Protein AF-A0A7X3WXU4-F1 (afdb_monomer)

Sequence (270 aa):
MRFPSPHLRIETLTRTDKWYLGGLDGVLWAPPFPRRLDRPGLWDPVHLLHQEIGPCFSVALLGDGGEEIRLSHCTSSRDLPSAHRNRPPTSRWRPGSLTTDWQTHGDHAATETKQVLPGGVLESSWKLPHAIASGHLVAFTAQPVGAVSDVRISDQGVQWLRTVTDRAGQELAVEMELYGSCGPAWRRALPSEGGAFPDWSLTPFAEGDAAGDFAVDETTNASPGDHIGWIWIAVALPVAPTDDKALALRLRLTPRLSPPSQPEAPPPPN

Mean predicted aligned error: 8.41 Å

Radius of gyration: 20.64 Å; Cα contacts (8 Å, |Δi|>4): 626; chains: 1; bounding box: 76×49×57 Å

Nearest PDB structures (foldseek):
  7snr-assembly2_B  TM=8.208E-01  e=6.231E+00  Oplophorus gracilirostris
  7oxw-assembly1_A  TM=4.467E-01  e=3.347E+00  Homo sapiens

Foldseek 3Di:
DDDDDPVVVQVVQKDLPDDWADAVQQKILDAPDDDDPQFAFSQAWITRNNFTDGRFKGKFFAALQRHTQDKGWPPALVQAAPVRSVPGQQQIDTHFWGKTWIATPVRFIKIWIWGQHPQQKTKIWIDGDLVRAWGKIKMKWWAWLLQWDDWFADQFAIWIWGWTADPVRDIWIKIKTKGKPDGFPAKDKDWDLDDTDSDPCRDPVVVDRPNDDRDPPRDDPPPNDDDGTIIMIMTIHIRHNDDSGIMMIMMGIGIDDDDPDDPDPPDDDD

Solvent-accessible surface area (backbone atoms only — not comparable to full-atom values): 15147 Å² total; per-residue (Å²): 135,82,78,76,53,72,65,59,56,54,59,72,60,52,35,73,90,54,78,58,28,43,24,88,71,51,33,33,40,55,48,93,72,76,84,43,85,75,37,55,50,57,36,58,38,29,30,53,71,88,36,74,46,62,54,46,29,18,49,45,42,25,38,68,73,44,50,75,52,53,68,43,63,24,82,40,27,83,54,38,30,85,95,45,39,92,41,77,44,44,50,39,19,34,81,64,33,38,32,36,39,28,24,35,85,84,60,41,57,31,38,41,39,37,33,30,40,67,78,37,25,42,37,35,32,33,44,74,41,77,88,59,43,50,26,30,46,28,37,36,33,44,40,52,36,84,35,49,44,76,69,41,81,54,82,55,22,41,34,29,37,34,58,41,66,40,98,88,67,54,74,44,44,27,42,35,36,40,32,53,74,53,74,43,74,39,61,51,73,47,80,42,73,68,76,85,65,88,43,62,85,71,38,83,70,60,80,48,74,58,72,56,89,79,71,75,78,89,73,72,82,70,68,89,64,95,59,76,36,26,37,34,38,38,35,25,32,65,40,66,72,80,64,101,67,58,52,34,37,35,40,34,49,44,77,55,76,74,77,78,78,74,77,78,75,76,76,81,85,131

Structure (mmCIF, N/CA/C/O backbone):
data_AF-A0A7X3WXU4-F1
#
_entry.id   AF-A0A7X3WXU4-F1
#
loop_
_atom_site.group_PDB
_atom_site.id
_atom_site.type_symbol
_atom_site.label_atom_id
_atom_site.label_alt_id
_atom_site.label_comp_id
_atom_site.label_asym_id
_atom_site.label_entity_id
_atom_site.label_seq_id
_atom_site.pdbx_PDB_ins_code
_atom_site.Cartn_x
_atom_site.Cartn_y
_atom_site.Cartn_z
_atom_site.occupancy
_atom_site.B_iso_or_equiv
_atom_site.auth_seq_id
_atom_site.auth_comp_id
_atom_site.auth_asym_id
_atom_site.auth_atom_id
_atom_site.pdbx_PDB_model_num
ATOM 1 N N . MET A 1 1 ? 25.654 31.436 17.783 1.00 58.81 1 MET A N 1
ATOM 2 C CA . MET A 1 1 ? 25.364 30.022 17.453 1.00 58.81 1 MET A CA 1
ATOM 3 C C . MET A 1 1 ? 24.378 29.999 16.294 1.00 58.81 1 MET A C 1
ATOM 5 O O . MET A 1 1 ? 23.292 30.537 16.453 1.00 58.81 1 MET A O 1
ATOM 9 N N . ARG A 1 2 ? 24.749 29.477 15.116 1.00 66.44 2 ARG A N 1
ATOM 10 C CA . ARG A 1 2 ? 23.787 29.268 14.019 1.00 66.44 2 ARG A CA 1
ATOM 11 C C . ARG A 1 2 ? 23.169 27.887 14.200 1.00 66.44 2 ARG A C 1
ATOM 13 O O . ARG A 1 2 ? 23.899 26.902 14.214 1.00 66.44 2 ARG A O 1
ATOM 20 N N . PHE A 1 3 ? 21.853 27.819 14.372 1.00 66.00 3 PHE A N 1
ATOM 21 C CA . PHE A 1 3 ? 21.157 26.537 14.382 1.00 66.00 3 PHE A CA 1
ATOM 22 C C . PHE A 1 3 ? 21.203 25.921 12.978 1.00 66.00 3 PHE A C 1
ATOM 24 O O . PHE A 1 3 ? 21.042 26.653 11.997 1.00 66.00 3 PHE A O 1
ATOM 31 N N . PRO A 1 4 ? 21.404 24.598 12.856 1.00 76.62 4 PRO A N 1
ATOM 32 C CA . PRO A 1 4 ? 21.291 23.924 11.572 1.00 76.62 4 PRO A CA 1
ATOM 33 C C . PRO A 1 4 ? 19.891 24.131 10.983 1.00 76.62 4 PRO A C 1
ATOM 35 O O . PRO A 1 4 ? 18.887 24.238 11.709 1.00 76.62 4 PRO A O 1
ATOM 38 N N . SER A 1 5 ? 19.823 24.188 9.651 1.00 84.44 5 SER A N 1
ATOM 39 C CA . SER A 1 5 ? 18.552 24.325 8.941 1.00 84.44 5 SER A CA 1
ATOM 40 C C . SER A 1 5 ? 17.595 23.185 9.332 1.00 84.44 5 SER A C 1
ATOM 42 O O . SER A 1 5 ? 18.048 22.096 9.705 1.00 84.44 5 SER A O 1
ATOM 44 N N . PRO A 1 6 ? 16.268 23.404 9.286 1.00 79.56 6 PRO A N 1
ATOM 45 C CA . PRO A 1 6 ? 15.287 22.353 9.565 1.00 79.56 6 PRO A CA 1
ATOM 46 C C . PRO A 1 6 ? 15.526 21.079 8.743 1.00 79.56 6 PRO A C 1
ATOM 48 O O . PRO A 1 6 ? 15.452 19.980 9.287 1.00 79.56 6 PRO A O 1
ATOM 51 N N . HIS A 1 7 ? 15.913 21.228 7.471 1.00 74.50 7 HIS A N 1
ATOM 52 C CA . HIS A 1 7 ? 16.278 20.108 6.604 1.00 74.50 7 HIS A CA 1
ATOM 53 C C . HIS A 1 7 ? 17.429 19.288 7.182 1.00 74.50 7 HIS A C 1
ATOM 55 O O . HIS A 1 7 ? 17.277 18.086 7.371 1.00 74.50 7 HIS A O 1
ATOM 61 N N . LEU A 1 8 ? 18.536 19.938 7.553 1.00 78.81 8 LEU A N 1
ATOM 62 C CA . LEU A 1 8 ? 19.710 19.248 8.085 1.00 78.81 8 LEU A CA 1
ATOM 63 C C . LEU A 1 8 ? 19.383 18.495 9.387 1.00 78.81 8 LEU A C 1
ATOM 65 O O . LEU A 1 8 ? 19.870 17.391 9.605 1.00 78.81 8 LEU A O 1
ATOM 69 N N . ARG A 1 9 ? 18.496 19.047 10.226 1.00 80.81 9 ARG A N 1
ATOM 70 C CA . ARG A 1 9 ? 18.014 18.368 11.441 1.00 80.81 9 ARG A CA 1
ATOM 71 C C . ARG A 1 9 ? 17.227 17.098 11.123 1.00 80.81 9 ARG A C 1
ATOM 73 O O . ARG A 1 9 ? 17.490 16.064 11.726 1.00 80.81 9 ARG A O 1
ATOM 80 N N . ILE A 1 10 ? 16.311 17.141 10.158 1.00 77.44 10 ILE A N 1
ATOM 81 C CA . ILE A 1 10 ? 15.555 15.952 9.734 1.00 77.44 10 ILE A CA 1
ATOM 82 C C . ILE A 1 10 ? 16.492 14.901 9.128 1.00 77.44 10 ILE A C 1
ATOM 84 O O . ILE A 1 10 ? 16.327 13.710 9.387 1.00 77.44 10 ILE A O 1
ATOM 88 N N . GLU A 1 11 ? 17.514 15.316 8.376 1.00 78.31 11 GLU A N 1
ATOM 89 C CA . GLU A 1 11 ? 18.480 14.377 7.803 1.00 78.31 11 GLU A CA 1
ATOM 90 C C . GLU A 1 11 ? 19.268 13.613 8.869 1.00 78.31 11 GLU A C 1
ATOM 92 O O . GLU A 1 11 ? 19.469 12.407 8.712 1.00 78.31 11 GLU A O 1
ATOM 97 N N . THR A 1 12 ? 19.635 14.265 9.977 1.00 83.25 12 THR A N 1
ATOM 98 C CA . THR A 1 12 ? 20.331 13.604 11.097 1.00 83.25 12 THR A CA 1
ATOM 99 C C . THR A 1 12 ? 19.491 12.548 11.821 1.00 83.25 12 THR A C 1
ATOM 101 O O . THR A 1 12 ? 20.053 11.715 12.524 1.00 83.25 12 THR A O 1
ATOM 104 N N . LEU A 1 13 ? 18.166 12.532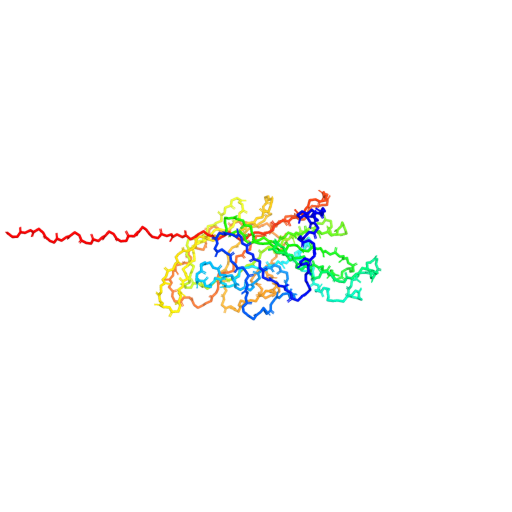 11.626 1.00 84.00 13 LEU A N 1
ATOM 105 C CA . LEU A 1 13 ? 17.264 11.524 12.199 1.00 84.00 13 LEU A CA 1
ATOM 106 C C . LEU A 1 13 ? 17.141 10.260 11.337 1.00 84.00 13 LEU A C 1
ATOM 108 O O . LEU A 1 13 ? 16.358 9.370 11.665 1.00 84.00 13 LEU A O 1
ATOM 112 N N . THR A 1 14 ? 17.879 10.184 10.230 1.00 84.25 14 THR A N 1
ATOM 113 C CA . THR A 1 14 ? 17.830 9.037 9.325 1.00 84.25 14 THR A CA 1
ATOM 114 C C . THR A 1 14 ? 18.274 7.754 10.034 1.00 84.25 14 THR A C 1
ATOM 116 O O . THR A 1 14 ? 19.321 7.737 10.681 1.00 84.25 14 THR A O 1
ATOM 119 N N . ARG A 1 15 ? 17.514 6.664 9.876 1.00 81.56 15 ARG A N 1
ATOM 120 C CA . ARG A 1 15 ? 17.813 5.358 10.487 1.00 81.56 15 ARG A CA 1
ATOM 121 C C . ARG A 1 15 ? 17.582 4.207 9.510 1.00 81.56 15 ARG A C 1
ATOM 123 O O . ARG A 1 15 ? 16.749 4.315 8.617 1.00 81.56 15 ARG A O 1
ATOM 130 N N . THR A 1 16 ? 18.318 3.113 9.686 1.00 80.50 16 THR A N 1
ATOM 131 C CA . THR A 1 16 ? 18.167 1.870 8.901 1.00 80.50 16 THR A CA 1
ATOM 132 C C . THR A 1 16 ? 17.355 0.804 9.636 1.00 80.50 16 THR A C 1
ATOM 134 O O . THR A 1 16 ? 16.947 -0.183 9.040 1.00 80.50 16 THR A O 1
ATOM 137 N N . ASP A 1 17 ? 17.107 1.005 10.930 1.00 79.94 17 ASP A N 1
ATOM 138 C CA . ASP A 1 17 ? 16.445 0.073 11.846 1.00 79.94 17 ASP A CA 1
ATOM 139 C C . ASP A 1 17 ? 15.060 0.571 12.299 1.00 79.94 17 ASP A C 1
ATOM 141 O O . ASP A 1 17 ? 14.531 0.125 13.315 1.00 79.94 17 ASP A O 1
ATOM 145 N N . LYS A 1 18 ? 14.486 1.546 11.586 1.00 85.12 18 LYS A N 1
ATOM 146 C CA . LYS A 1 18 ? 13.153 2.104 11.848 1.00 85.12 18 LYS A CA 1
ATOM 147 C C . LYS A 1 18 ? 12.255 1.936 10.634 1.00 85.12 18 LYS A C 1
ATOM 149 O O . LYS A 1 18 ? 12.730 1.888 9.507 1.00 85.12 18 LYS A O 1
ATOM 154 N N . TRP A 1 19 ? 10.952 1.873 10.887 1.00 86.12 19 TRP A N 1
ATOM 155 C CA . TRP A 1 19 ? 9.948 1.623 9.851 1.00 86.12 19 TRP A CA 1
ATOM 156 C C . TRP A 1 19 ? 8.589 2.269 10.132 1.00 86.12 19 TRP A C 1
ATOM 158 O O . TRP A 1 19 ? 7.695 2.140 9.311 1.00 86.12 19 TRP A O 1
ATOM 168 N N . TYR A 1 20 ? 8.395 2.960 11.258 1.00 90.00 20 TYR A N 1
ATOM 169 C CA . TYR A 1 20 ? 7.082 3.525 11.576 1.00 90.00 20 TYR A CA 1
ATOM 170 C C . TYR A 1 20 ? 6.819 4.828 10.813 1.00 90.00 20 TYR A C 1
ATOM 172 O O . TYR A 1 20 ? 7.706 5.667 10.699 1.00 90.00 20 TYR A O 1
ATOM 180 N N . LEU A 1 21 ? 5.603 5.043 10.328 1.00 93.31 21 LEU A N 1
ATOM 181 C CA . LEU A 1 21 ? 5.226 6.224 9.546 1.00 93.31 21 LEU A CA 1
ATOM 182 C C . LEU A 1 21 ? 3.901 6.785 10.069 1.00 93.31 21 LEU A C 1
ATOM 184 O O . LEU A 1 21 ? 2.990 6.012 10.347 1.00 93.31 21 LEU A O 1
ATOM 188 N N . GLY A 1 22 ? 3.777 8.107 10.213 1.00 91.25 22 GLY A N 1
ATOM 189 C CA . GLY A 1 22 ? 2.570 8.740 10.761 1.00 91.25 22 GLY A CA 1
ATOM 190 C C . GLY A 1 22 ? 2.111 9.959 9.963 1.00 91.25 22 GLY A C 1
ATOM 191 O O . GLY A 1 22 ? 2.945 10.751 9.527 1.00 91.25 22 GLY A O 1
ATOM 192 N N . GLY A 1 23 ? 0.790 10.103 9.808 1.00 84.25 23 GLY A N 1
ATOM 193 C CA . GLY A 1 23 ? 0.130 11.154 9.011 1.00 84.25 23 GLY A CA 1
ATOM 194 C C . GLY A 1 23 ? -0.263 12.417 9.783 1.00 84.25 23 GLY A C 1
ATOM 195 O O . GLY A 1 23 ? -0.820 13.341 9.199 1.00 84.25 23 GLY A O 1
ATOM 196 N N . LEU A 1 24 ? 0.045 12.475 11.089 1.00 82.31 24 LEU A N 1
ATOM 197 C CA . LEU A 1 24 ? -0.341 13.535 12.045 1.00 82.31 24 LEU A CA 1
ATOM 198 C C . LEU A 1 24 ? -1.849 13.649 12.347 1.00 82.31 24 LEU A C 1
ATOM 200 O O . LEU A 1 24 ? -2.249 14.495 13.140 1.00 82.31 24 LEU A O 1
ATOM 204 N N . ASP A 1 25 ? -2.673 12.775 11.783 1.00 85.69 25 ASP A N 1
ATOM 205 C CA . ASP A 1 25 ? -4.140 12.760 11.855 1.00 85.69 25 ASP A CA 1
ATOM 206 C C . ASP A 1 25 ? -4.693 11.511 12.563 1.00 85.69 25 ASP A C 1
ATOM 208 O O . ASP A 1 25 ? -5.844 11.120 12.384 1.00 85.69 25 ASP A O 1
ATOM 212 N N . GLY A 1 26 ? -3.861 10.873 13.387 1.00 87.69 26 GLY A N 1
ATOM 213 C CA . GLY A 1 26 ? -4.219 9.653 14.109 1.00 87.69 26 GLY A CA 1
ATOM 214 C C . GLY A 1 26 ? -3.990 8.364 13.320 1.00 87.69 26 GLY A C 1
ATOM 215 O O . GLY A 1 26 ? -4.229 7.296 13.881 1.00 87.69 26 GLY A O 1
ATOM 216 N N . VAL A 1 27 ? -3.489 8.440 12.078 1.00 93.62 27 VAL A N 1
ATOM 217 C CA . VAL A 1 27 ? -3.010 7.270 11.329 1.00 93.62 27 VAL A CA 1
ATOM 218 C C . VAL A 1 27 ? -1.521 7.045 11.568 1.00 93.62 27 VAL A C 1
ATOM 220 O O . VAL A 1 27 ? -0.684 7.927 11.345 1.00 93.62 27 VAL A O 1
ATOM 223 N N . LEU A 1 28 ? -1.193 5.834 12.012 1.00 93.75 28 LEU A N 1
ATOM 224 C CA . LEU A 1 28 ? 0.161 5.388 12.304 1.00 93.75 28 LEU A CA 1
ATOM 225 C C . LEU A 1 28 ? 0.391 3.988 11.731 1.00 93.75 28 LEU A C 1
ATOM 227 O O . LEU A 1 28 ? -0.120 2.990 12.239 1.00 93.75 28 LEU A O 1
ATOM 231 N N . TRP A 1 29 ? 1.228 3.892 10.703 1.00 94.31 29 TRP A N 1
ATOM 232 C CA . TRP A 1 29 ? 1.749 2.616 10.233 1.00 94.31 29 TRP A CA 1
ATOM 233 C C . TRP A 1 29 ? 2.975 2.247 11.066 1.00 94.31 29 TRP A C 1
ATOM 235 O O . TRP A 1 29 ? 4.089 2.681 10.788 1.00 94.31 29 TRP A O 1
ATOM 245 N N . ALA A 1 30 ? 2.753 1.510 12.151 1.00 89.31 30 ALA A N 1
ATOM 246 C CA . ALA A 1 30 ? 3.791 1.083 13.085 1.00 89.31 30 ALA A CA 1
ATOM 247 C C . ALA A 1 30 ? 3.466 -0.314 13.633 1.00 89.31 30 ALA A C 1
ATOM 249 O O . ALA A 1 30 ? 3.115 -0.443 14.808 1.00 89.31 30 ALA A O 1
ATOM 250 N N . PRO A 1 31 ? 3.538 -1.367 12.800 1.00 79.50 31 PRO A N 1
ATOM 251 C CA . PRO A 1 31 ? 3.253 -2.715 13.269 1.00 79.50 31 PRO A CA 1
ATOM 252 C C . PRO A 1 31 ? 4.210 -3.086 14.418 1.00 79.50 31 PRO A C 1
ATOM 254 O O . PRO A 1 31 ? 5.419 -2.844 14.305 1.00 79.50 31 PRO A O 1
ATOM 257 N N . PRO A 1 32 ? 3.703 -3.676 15.519 1.00 75.19 32 PRO A N 1
ATOM 258 C CA . PRO A 1 32 ? 4.522 -4.014 16.687 1.00 75.19 32 PRO A CA 1
ATOM 259 C C . PRO A 1 32 ? 5.588 -5.066 16.355 1.00 75.19 32 PRO A C 1
ATOM 261 O O . PRO A 1 32 ? 6.695 -5.024 16.888 1.00 75.19 32 PRO A O 1
ATOM 264 N N . PHE A 1 33 ? 5.265 -5.969 15.427 1.00 82.06 33 PHE A N 1
ATOM 265 C CA . PHE A 1 33 ? 6.176 -6.952 14.854 1.00 82.06 33 PHE A CA 1
ATOM 266 C C . PHE A 1 33 ? 6.095 -6.827 13.329 1.00 82.06 33 PHE A C 1
ATOM 268 O O . PHE A 1 33 ? 5.211 -7.440 12.732 1.00 82.06 33 PHE A O 1
ATOM 275 N N . PRO A 1 34 ? 6.938 -6.000 12.688 1.00 79.81 34 PRO A N 1
ATOM 276 C CA . PRO A 1 34 ? 6.910 -5.851 11.237 1.00 79.81 34 PRO A CA 1
ATOM 277 C C . PRO A 1 34 ? 7.281 -7.182 10.578 1.00 79.81 34 PRO A C 1
ATOM 279 O O . PRO A 1 34 ? 8.377 -7.703 10.789 1.00 79.81 34 PRO A O 1
ATOM 282 N N . ARG A 1 35 ? 6.370 -7.761 9.797 1.00 83.62 35 ARG A N 1
ATOM 283 C CA . ARG A 1 35 ? 6.599 -9.076 9.178 1.00 83.62 35 ARG A CA 1
ATOM 284 C C . ARG A 1 35 ? 6.910 -8.975 7.698 1.00 83.62 35 ARG A C 1
ATOM 286 O O . ARG A 1 35 ? 7.394 -9.959 7.148 1.00 83.62 35 ARG A O 1
ATOM 293 N N . ARG A 1 36 ? 6.578 -7.845 7.064 1.00 86.88 36 ARG A N 1
ATOM 294 C CA . ARG A 1 36 ? 6.519 -7.713 5.603 1.00 86.88 36 ARG A CA 1
ATOM 295 C C . ARG A 1 36 ? 7.246 -6.472 5.079 1.00 86.88 36 ARG A C 1
ATOM 297 O O . ARG A 1 36 ? 6.882 -5.950 4.032 1.00 86.88 36 ARG A O 1
ATOM 304 N N . LEU A 1 37 ? 8.273 -5.988 5.785 1.00 83.94 37 LEU A N 1
ATOM 305 C CA . LEU A 1 37 ? 9.103 -4.861 5.310 1.00 83.94 37 LEU A CA 1
ATOM 306 C C . LEU A 1 37 ? 9.907 -5.199 4.052 1.00 83.94 37 LEU A C 1
ATOM 308 O O . LEU A 1 37 ? 10.305 -4.298 3.319 1.00 83.94 37 LEU A O 1
ATOM 312 N N . ASP A 1 38 ? 10.140 -6.488 3.828 1.00 87.12 38 ASP A N 1
ATOM 313 C CA . ASP A 1 38 ? 10.776 -7.075 2.653 1.00 87.12 38 ASP A CA 1
ATOM 314 C C . ASP A 1 38 ? 9.799 -7.270 1.484 1.00 87.12 38 ASP A C 1
ATOM 316 O O . ASP A 1 38 ? 10.180 -7.811 0.447 1.00 87.12 38 ASP A O 1
ATOM 320 N N . ARG A 1 39 ? 8.541 -6.826 1.627 1.00 92.88 39 ARG A N 1
ATOM 321 C CA . ARG A 1 39 ? 7.530 -6.856 0.568 1.00 92.88 39 ARG A CA 1
ATOM 322 C C . ARG A 1 39 ? 7.161 -5.438 0.101 1.00 92.88 39 ARG A C 1
ATOM 324 O O . ARG A 1 39 ? 7.078 -4.514 0.918 1.00 92.88 39 ARG A O 1
ATOM 331 N N . PRO A 1 40 ? 6.930 -5.242 -1.208 1.00 96.06 40 PRO A N 1
ATOM 332 C CA . PRO A 1 40 ? 6.423 -3.982 -1.742 1.00 96.06 40 PRO A CA 1
ATOM 333 C C . PRO A 1 40 ? 5.078 -3.572 -1.119 1.00 96.06 40 PRO A C 1
ATOM 335 O O . PRO A 1 40 ? 4.242 -4.420 -0.797 1.00 96.06 40 PRO A O 1
ATOM 338 N N . GLY A 1 41 ? 4.837 -2.266 -0.987 1.00 96.56 41 GLY A N 1
ATOM 339 C CA . GLY A 1 41 ? 3.626 -1.711 -0.374 1.00 96.56 41 GLY A CA 1
ATOM 340 C C . GLY A 1 41 ? 3.626 -1.703 1.160 1.00 96.56 41 GLY A C 1
ATOM 341 O O . GLY A 1 41 ? 4.636 -1.955 1.816 1.00 96.56 41 GLY A O 1
ATOM 342 N N . LEU A 1 42 ? 2.490 -1.362 1.756 1.00 96.50 42 LEU A N 1
ATOM 343 C CA . LEU A 1 42 ? 2.310 -1.272 3.204 1.00 96.50 42 LEU A CA 1
ATOM 344 C C . LEU A 1 42 ? 1.371 -2.392 3.650 1.00 96.50 42 LEU A C 1
ATOM 346 O O . LEU A 1 42 ? 0.227 -2.121 3.974 1.00 96.50 42 LEU A O 1
ATOM 350 N N . TRP A 1 43 ? 1.794 -3.659 3.594 1.00 96.38 43 TRP A N 1
ATOM 351 C CA . TRP A 1 43 ? 0.875 -4.780 3.864 1.00 96.38 43 TRP A CA 1
ATOM 352 C C . TRP A 1 43 ? 0.519 -4.920 5.345 1.00 96.38 43 TRP A C 1
ATOM 354 O O . TRP A 1 43 ? -0.625 -5.232 5.685 1.00 96.38 43 TRP A O 1
ATOM 364 N N . ASP A 1 44 ? 1.511 -4.709 6.216 1.00 95.00 44 ASP A N 1
ATOM 365 C CA . ASP A 1 44 ? 1.345 -4.828 7.662 1.00 95.00 44 ASP A CA 1
ATOM 366 C C . ASP A 1 44 ? 0.248 -3.870 8.178 1.00 95.00 44 ASP A C 1
ATOM 368 O O . ASP A 1 44 ? 0.049 -2.802 7.586 1.00 95.00 44 ASP A O 1
ATOM 372 N N . PRO A 1 45 ? -0.456 -4.219 9.273 1.00 94.31 45 PRO A N 1
ATOM 373 C CA . PRO A 1 45 ? -1.545 -3.402 9.791 1.00 94.31 45 PRO A CA 1
ATOM 374 C C . PRO A 1 45 ? -1.131 -1.973 10.162 1.00 94.31 45 PRO A C 1
ATOM 376 O O . PRO A 1 45 ? -0.010 -1.704 10.604 1.00 94.31 45 PRO A O 1
ATOM 379 N N . VAL A 1 46 ? -2.087 -1.060 10.027 1.00 94.25 46 VAL A N 1
ATOM 380 C CA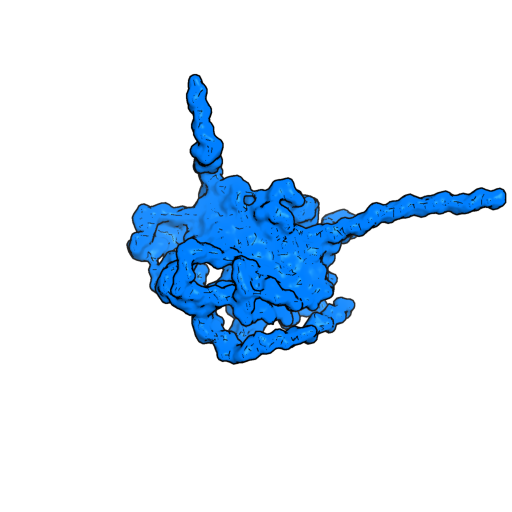 . VAL A 1 46 ? -1.997 0.341 10.441 1.00 94.25 46 VAL A CA 1
ATOM 381 C C . VAL A 1 46 ? -2.879 0.569 11.663 1.00 94.25 46 VAL A C 1
ATOM 383 O O . VAL A 1 46 ? -3.890 -0.103 11.836 1.00 94.25 46 VAL A O 1
ATOM 386 N N . HIS A 1 47 ? -2.520 1.530 12.504 1.00 93.56 47 HIS A N 1
ATOM 387 C CA . HIS A 1 47 ? -3.378 1.997 13.583 1.00 93.56 47 HIS A CA 1
ATOM 388 C C . HIS A 1 47 ? -4.099 3.268 13.142 1.00 93.56 47 HIS A C 1
ATOM 390 O O . HIS A 1 47 ? -3.449 4.242 12.759 1.00 93.56 47 HIS A O 1
ATOM 396 N N . LEU A 1 48 ? -5.427 3.259 13.211 1.00 92.44 48 LEU A N 1
ATOM 397 C CA . LEU A 1 48 ? -6.274 4.443 13.121 1.00 92.44 48 LEU A CA 1
ATOM 398 C C . LEU A 1 48 ? -6.848 4.689 14.516 1.00 92.44 48 LEU A C 1
ATOM 400 O O . LEU A 1 48 ? -7.679 3.921 15.000 1.00 92.44 48 LEU A O 1
ATOM 404 N N . LEU A 1 49 ? -6.380 5.741 15.188 1.00 87.31 49 LEU A N 1
ATOM 405 C CA . LEU A 1 49 ? -6.631 5.958 16.617 1.00 87.31 49 LEU A CA 1
ATOM 406 C C . LEU A 1 49 ? -6.119 4.766 17.455 1.00 87.31 49 LEU A C 1
ATOM 408 O O . LEU A 1 49 ? -4.912 4.565 17.561 1.00 87.31 49 LEU A O 1
ATOM 412 N N . HIS A 1 50 ? -7.018 3.985 18.057 1.00 86.88 50 HIS A N 1
ATOM 413 C CA . HIS A 1 50 ? -6.709 2.778 18.836 1.00 86.88 50 HIS A CA 1
ATOM 414 C C . HIS A 1 50 ? -7.036 1.478 18.081 1.00 86.88 50 HIS A C 1
ATOM 416 O O . HIS A 1 50 ? -6.806 0.393 18.612 1.00 86.88 50 HIS A O 1
ATOM 422 N N . GLN A 1 51 ? -7.577 1.586 16.865 1.00 90.88 51 GLN A N 1
ATOM 423 C CA . GLN A 1 51 ? -8.054 0.463 16.065 1.00 90.88 51 GLN A CA 1
ATOM 424 C C . GLN A 1 51 ? -6.959 -0.007 15.109 1.00 90.88 51 GLN A C 1
ATOM 426 O O . GLN A 1 51 ? -6.395 0.796 14.364 1.00 90.88 51 GLN A O 1
ATOM 431 N N . GLU A 1 52 ? -6.671 -1.307 15.112 1.00 92.81 52 GLU A N 1
ATOM 432 C CA . GLU A 1 52 ? -5.768 -1.925 14.141 1.00 92.81 52 GLU A CA 1
ATOM 433 C C . GLU A 1 52 ? -6.553 -2.300 12.874 1.00 92.81 52 GLU A C 1
ATOM 435 O O . GLU A 1 52 ? -7.553 -3.014 12.926 1.00 92.81 52 GLU A O 1
ATOM 440 N N . ILE A 1 53 ? -6.093 -1.821 11.721 1.00 93.69 53 ILE A N 1
ATOM 441 C CA . ILE A 1 53 ? -6.706 -2.058 10.415 1.00 93.69 53 ILE A CA 1
ATOM 442 C C . ILE A 1 53 ? -5.681 -2.776 9.538 1.00 93.69 53 ILE A C 1
ATOM 444 O O . ILE A 1 53 ? -4.607 -2.252 9.245 1.00 93.69 53 ILE A O 1
ATOM 448 N N . GLY A 1 54 ? -5.993 -3.997 9.106 1.00 92.06 54 GLY A N 1
ATOM 449 C CA . GLY A 1 54 ? -5.071 -4.787 8.290 1.00 92.06 54 GLY A CA 1
ATOM 450 C C . GLY A 1 54 ? -5.700 -6.015 7.615 1.00 92.06 54 GLY A C 1
ATOM 451 O O . GLY A 1 54 ? -6.772 -6.447 8.030 1.00 92.06 54 GLY A O 1
ATOM 452 N N . PRO A 1 55 ? -5.076 -6.580 6.574 1.00 94.62 55 PRO A N 1
ATOM 453 C CA . PRO A 1 55 ? -3.905 -6.026 5.906 1.00 94.62 55 PRO A CA 1
ATOM 454 C C . PRO A 1 55 ? -4.258 -4.730 5.162 1.00 94.62 55 PRO A C 1
ATOM 456 O O . PRO A 1 55 ? -5.427 -4.464 4.869 1.00 94.62 55 PRO A O 1
ATOM 459 N N . CYS A 1 56 ? -3.246 -3.896 4.930 1.00 96.88 56 CYS A N 1
ATOM 460 C CA . CYS A 1 56 ? -3.396 -2.636 4.209 1.00 96.88 56 CYS A CA 1
ATOM 461 C C . CYS A 1 56 ? -3.283 -2.888 2.700 1.00 96.88 56 CYS A C 1
ATOM 463 O O . CYS A 1 56 ? -4.293 -3.245 2.109 1.00 96.88 56 CYS A O 1
ATOM 465 N N . PHE A 1 57 ? -2.118 -2.783 2.057 1.00 98.38 57 PHE A N 1
ATOM 466 C CA . PHE A 1 57 ? -1.972 -3.217 0.654 1.00 98.38 57 PHE A CA 1
ATOM 467 C C . PHE A 1 57 ? -0.531 -3.591 0.304 1.00 98.38 57 PHE A C 1
ATOM 469 O O . PHE A 1 57 ? 0.410 -3.131 0.943 1.00 98.38 57 PHE A O 1
ATOM 476 N N . SER A 1 58 ? -0.348 -4.413 -0.725 1.00 98.25 58 SER A N 1
ATOM 477 C CA . SER A 1 58 ? 0.954 -4.724 -1.320 1.00 98.25 58 SER A CA 1
ATOM 478 C C . SER A 1 58 ? 0.989 -4.259 -2.773 1.00 98.25 58 SER A C 1
ATOM 480 O O . SER A 1 58 ? -0.029 -3.822 -3.313 1.00 98.25 58 SER A O 1
ATOM 482 N N . VAL A 1 59 ? 2.174 -4.287 -3.378 1.00 98.31 59 VAL A N 1
ATOM 483 C CA . VAL A 1 59 ? 2.394 -3.836 -4.751 1.00 98.31 59 VAL A CA 1
ATOM 484 C C . VAL A 1 59 ? 3.041 -4.950 -5.566 1.00 98.31 59 VAL A C 1
ATOM 486 O O . VAL A 1 59 ? 3.985 -5.587 -5.111 1.00 98.31 59 VAL A O 1
ATOM 489 N N . ALA A 1 60 ? 2.549 -5.167 -6.778 1.00 97.06 60 ALA A N 1
ATOM 490 C CA . ALA A 1 60 ? 3.180 -6.012 -7.780 1.00 97.06 60 ALA A CA 1
ATOM 491 C C . ALA A 1 60 ? 3.571 -5.164 -8.989 1.00 97.06 60 ALA A C 1
ATOM 493 O O . ALA A 1 60 ? 2.894 -4.191 -9.328 1.00 97.06 60 ALA A O 1
ATOM 494 N N . LEU A 1 61 ? 4.660 -5.548 -9.645 1.00 95.50 61 LEU A N 1
ATOM 495 C CA . LEU A 1 61 ? 5.024 -5.023 -10.949 1.00 95.50 61 LEU A CA 1
ATOM 496 C C . LEU A 1 61 ? 4.773 -6.119 -11.978 1.00 95.50 61 LEU A C 1
ATOM 498 O O . LEU A 1 61 ? 5.312 -7.214 -11.843 1.00 95.50 61 LEU A O 1
ATOM 502 N N . LEU A 1 62 ? 3.966 -5.821 -12.987 1.00 93.81 62 LEU A N 1
ATOM 503 C CA . LEU A 1 62 ? 3.606 -6.755 -14.046 1.00 93.81 62 LEU A CA 1
ATOM 504 C C . LEU A 1 62 ? 4.152 -6.266 -15.386 1.00 93.81 62 LEU A C 1
ATOM 506 O O . LEU A 1 62 ? 4.133 -5.062 -15.655 1.00 93.81 62 LEU A O 1
ATOM 510 N N . GLY A 1 63 ? 4.611 -7.198 -16.217 1.00 90.38 63 GLY A N 1
ATOM 511 C CA . GLY A 1 63 ? 4.927 -6.938 -17.619 1.00 90.38 63 GLY A CA 1
ATOM 512 C C . GLY A 1 63 ? 3.668 -6.768 -18.475 1.00 90.38 63 GLY A C 1
ATOM 513 O O . GLY A 1 63 ? 2.541 -6.795 -17.976 1.00 90.38 63 GLY A O 1
ATOM 514 N N . ASP A 1 64 ? 3.856 -6.594 -19.783 1.00 86.50 64 ASP A N 1
ATOM 515 C CA . ASP A 1 64 ? 2.752 -6.404 -20.737 1.00 86.50 64 ASP A CA 1
ATOM 516 C C . ASP A 1 64 ? 1.881 -7.648 -20.915 1.00 86.50 64 ASP A C 1
ATOM 518 O O . ASP A 1 64 ? 0.680 -7.526 -21.144 1.00 86.50 64 ASP A O 1
ATOM 522 N N . GLY A 1 65 ? 2.466 -8.843 -20.791 1.00 83.38 65 GLY A N 1
ATOM 523 C CA . GLY A 1 65 ? 1.715 -10.100 -20.771 1.00 83.38 65 GLY A CA 1
ATOM 524 C C . GLY A 1 65 ? 1.037 -10.366 -19.425 1.00 83.38 65 GLY A C 1
ATOM 525 O O . GLY A 1 65 ? 0.341 -11.368 -19.275 1.00 83.38 65 GLY A O 1
ATOM 526 N N . GLY A 1 66 ? 1.243 -9.472 -18.451 1.00 85.31 66 GLY A N 1
ATOM 527 C CA . GLY A 1 66 ? 0.733 -9.565 -17.092 1.00 85.31 66 GLY A CA 1
ATOM 528 C C . GLY A 1 66 ? 1.456 -10.569 -16.198 1.00 85.31 66 GLY A C 1
ATOM 529 O O . GLY A 1 66 ? 1.026 -10.819 -15.071 1.00 85.31 66 GLY A O 1
ATOM 530 N N . GLU A 1 67 ? 2.581 -11.109 -16.661 1.00 89.81 67 GLU A N 1
ATOM 531 C CA . GLU A 1 67 ? 3.512 -11.851 -15.831 1.00 89.81 67 GLU A CA 1
ATOM 532 C C . GLU A 1 67 ? 4.138 -10.954 -14.757 1.00 89.81 67 GLU A C 1
ATOM 534 O O . GLU A 1 67 ? 4.443 -9.782 -1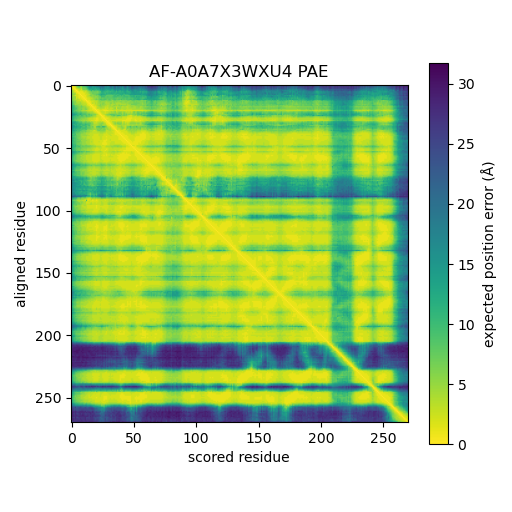4.988 1.00 89.81 67 GLU A O 1
ATOM 539 N N . GLU A 1 68 ? 4.370 -11.508 -13.569 1.00 92.38 68 GLU A N 1
ATOM 540 C CA . GLU A 1 68 ? 5.004 -10.764 -12.483 1.00 92.38 68 GLU A CA 1
ATOM 541 C C . GLU A 1 68 ? 6.504 -10.559 -12.741 1.00 92.38 68 GLU A C 1
ATOM 543 O O . GLU A 1 68 ? 7.292 -11.508 -12.807 1.00 92.38 68 GLU A O 1
ATOM 548 N N . ILE A 1 69 ? 6.926 -9.296 -12.776 1.00 92.44 69 ILE A N 1
ATOM 549 C CA . ILE A 1 69 ? 8.329 -8.902 -12.690 1.00 92.44 69 ILE A CA 1
ATOM 550 C C . ILE A 1 69 ? 8.709 -8.893 -11.209 1.00 92.44 69 ILE A C 1
ATOM 552 O O . ILE A 1 69 ? 8.523 -7.904 -10.498 1.00 92.44 69 ILE A O 1
ATOM 556 N N . ARG A 1 70 ? 9.258 -10.016 -10.737 1.00 91.50 70 ARG A N 1
ATOM 557 C CA . ARG A 1 70 ? 9.633 -10.184 -9.326 1.00 91.50 70 ARG A CA 1
ATOM 558 C C . ARG A 1 70 ? 10.591 -9.093 -8.845 1.00 91.50 70 ARG A C 1
ATOM 560 O O . ARG A 1 70 ? 11.607 -8.812 -9.489 1.00 91.50 70 ARG A O 1
ATOM 567 N N . LEU A 1 71 ? 10.270 -8.548 -7.672 1.00 91.75 71 LEU A N 1
ATOM 568 C CA . LEU A 1 71 ? 11.050 -7.544 -6.956 1.00 91.75 71 LEU A CA 1
ATOM 569 C C . LEU A 1 71 ? 11.719 -8.177 -5.734 1.00 91.75 71 LEU A C 1
ATOM 571 O O . LEU A 1 71 ? 11.050 -8.693 -4.840 1.00 91.75 71 LEU A O 1
ATOM 575 N N . SER A 1 72 ? 13.042 -8.099 -5.684 1.00 90.06 72 SER A N 1
ATOM 576 C CA . SER A 1 72 ? 13.856 -8.544 -4.556 1.00 90.06 72 SER A CA 1
ATOM 577 C C . SER A 1 72 ? 14.257 -7.348 -3.702 1.00 90.06 72 SER A C 1
ATOM 579 O O . SER A 1 72 ? 14.718 -6.330 -4.223 1.00 90.06 72 SER A O 1
ATOM 581 N N . HIS A 1 73 ? 14.081 -7.460 -2.386 1.00 88.12 73 HIS A N 1
ATOM 582 C CA . HIS A 1 73 ? 14.469 -6.411 -1.445 1.00 88.12 73 HIS A CA 1
ATOM 583 C C . HIS A 1 73 ? 15.995 -6.302 -1.352 1.00 88.12 73 HIS A C 1
ATOM 585 O O . HIS A 1 73 ? 16.672 -7.284 -1.046 1.00 88.12 73 HIS A O 1
ATOM 591 N N . CYS A 1 74 ? 16.543 -5.108 -1.585 1.00 82.56 74 CYS A N 1
ATOM 592 C CA . CYS A 1 74 ? 17.980 -4.873 -1.479 1.00 82.56 74 CYS A CA 1
ATOM 593 C C . CYS A 1 74 ? 18.360 -4.544 -0.030 1.00 82.56 74 CYS A C 1
ATOM 595 O O . CYS A 1 74 ? 18.156 -3.425 0.446 1.00 82.56 74 CYS A O 1
ATOM 597 N N . THR A 1 75 ? 18.961 -5.505 0.669 1.00 74.62 75 THR A N 1
ATOM 598 C CA . THR A 1 75 ? 19.402 -5.348 2.068 1.00 74.62 75 THR A CA 1
ATOM 599 C C . THR A 1 75 ? 20.881 -4.983 2.184 1.00 74.62 75 THR A C 1
ATOM 601 O O . THR A 1 75 ? 21.316 -4.401 3.179 1.00 74.62 75 THR A O 1
ATOM 604 N N . SER A 1 76 ? 21.660 -5.308 1.152 1.00 72.50 76 SER A N 1
ATOM 605 C CA . SER A 1 76 ? 23.105 -5.135 1.052 1.00 72.50 76 SER A CA 1
ATOM 606 C C . SER A 1 76 ? 23.469 -4.415 -0.259 1.00 72.50 76 SER A C 1
ATOM 608 O O . SER A 1 76 ? 22.749 -4.511 -1.251 1.00 72.50 76 SER A O 1
ATOM 610 N N . SER A 1 77 ? 24.601 -3.704 -0.319 1.00 70.38 77 SER A N 1
ATOM 611 C CA . SER A 1 77 ? 25.044 -3.064 -1.575 1.00 70.38 77 SER A CA 1
ATOM 612 C C . SER A 1 77 ? 25.396 -4.089 -2.657 1.00 70.38 77 SER A C 1
ATOM 614 O O . SER A 1 77 ? 25.442 -3.757 -3.837 1.00 70.38 77 SER A O 1
ATOM 616 N N . ARG A 1 78 ? 25.633 -5.347 -2.259 1.00 70.88 78 ARG A N 1
ATOM 617 C CA . ARG A 1 78 ? 25.863 -6.470 -3.173 1.00 70.88 78 ARG A CA 1
ATOM 618 C C . ARG A 1 78 ? 24.579 -6.937 -3.857 1.00 70.88 78 ARG A C 1
ATOM 620 O O . ARG A 1 78 ? 24.690 -7.572 -4.899 1.00 70.88 78 ARG A O 1
ATOM 627 N N . ASP A 1 79 ? 23.422 -6.608 -3.282 1.00 72.88 79 ASP A N 1
ATOM 628 C CA . ASP A 1 79 ? 22.097 -6.946 -3.810 1.00 72.88 79 ASP A CA 1
ATOM 629 C C . ASP A 1 79 ? 21.656 -5.916 -4.865 1.00 72.88 79 ASP A C 1
ATOM 631 O O . ASP A 1 79 ? 20.754 -6.167 -5.652 1.00 72.88 79 ASP A O 1
ATOM 635 N N . LEU A 1 80 ? 22.293 -4.738 -4.898 1.00 69.94 80 LEU A N 1
ATOM 636 C CA . LEU A 1 80 ? 22.013 -3.734 -5.917 1.00 69.94 80 LEU A CA 1
ATOM 637 C C . LEU A 1 80 ? 22.562 -4.167 -7.281 1.00 69.94 80 LEU A C 1
ATOM 639 O O . LEU A 1 80 ? 23.618 -4.811 -7.352 1.00 69.94 80 LEU A O 1
ATOM 643 N N . PRO A 1 81 ? 21.930 -3.701 -8.374 1.00 71.25 81 PRO A N 1
ATOM 644 C CA . PRO A 1 81 ? 22.470 -3.885 -9.703 1.00 71.25 81 PRO A CA 1
ATOM 645 C C . PRO A 1 81 ? 23.909 -3.448 -9.850 1.00 71.25 81 PRO A C 1
ATOM 647 O O . PRO A 1 81 ? 24.385 -2.537 -9.169 1.00 71.25 81 PRO A O 1
ATOM 650 N N . SER A 1 82 ? 24.594 -4.066 -10.805 1.00 71.19 82 SER A N 1
ATOM 651 C CA . SER A 1 82 ? 26.030 -3.881 -11.032 1.00 71.19 82 SER A CA 1
ATOM 652 C C . SER A 1 82 ? 26.435 -2.410 -11.197 1.00 71.19 82 SER A C 1
ATOM 654 O O . SER A 1 82 ? 27.454 -1.991 -10.651 1.00 71.19 82 SER A O 1
ATOM 656 N N . ALA A 1 83 ? 25.580 -1.601 -11.830 1.00 71.62 83 ALA A N 1
ATOM 657 C CA . ALA A 1 83 ? 25.763 -0.156 -11.983 1.00 71.62 83 ALA A CA 1
ATOM 658 C C . ALA A 1 83 ? 25.653 0.654 -10.668 1.00 71.62 83 ALA A C 1
ATOM 660 O O . ALA A 1 83 ? 26.121 1.790 -10.599 1.00 71.62 83 ALA A O 1
ATOM 661 N N . HIS A 1 84 ? 25.060 0.086 -9.615 1.00 69.12 84 HIS A N 1
ATOM 662 C CA . HIS A 1 84 ? 24.746 0.750 -8.346 1.00 69.12 84 HIS A CA 1
ATOM 663 C C . HIS A 1 84 ? 25.428 0.125 -7.116 1.00 69.12 84 HIS A C 1
ATOM 665 O O . HIS A 1 84 ? 25.237 0.631 -6.012 1.00 69.12 84 HIS A O 1
ATOM 671 N N . ARG A 1 85 ? 26.277 -0.904 -7.273 1.00 70.88 85 ARG A N 1
ATOM 672 C CA . ARG A 1 85 ? 26.941 -1.618 -6.154 1.00 70.88 85 ARG A CA 1
ATOM 673 C C . ARG A 1 85 ? 27.799 -0.746 -5.232 1.00 70.88 85 ARG A C 1
ATOM 675 O O . ARG A 1 85 ? 28.047 -1.116 -4.088 1.00 70.88 85 ARG A O 1
ATOM 682 N N . ASN A 1 86 ? 28.252 0.412 -5.710 1.00 68.31 86 ASN A N 1
ATOM 683 C CA . ASN A 1 86 ? 29.026 1.364 -4.905 1.00 68.31 86 ASN A CA 1
ATOM 684 C C . ASN A 1 86 ? 28.146 2.279 -4.033 1.00 68.31 86 ASN A C 1
ATOM 686 O O . ASN A 1 86 ? 28.668 3.114 -3.294 1.00 68.31 86 ASN A O 1
ATOM 690 N N . ARG A 1 87 ? 26.817 2.141 -4.102 1.00 68.19 87 ARG A N 1
ATOM 691 C CA . ARG A 1 87 ? 25.866 2.840 -3.237 1.00 68.19 87 ARG A CA 1
ATOM 692 C C . ARG A 1 87 ? 25.511 1.938 -2.045 1.00 68.19 87 ARG A C 1
ATOM 694 O O . ARG A 1 87 ? 25.347 0.734 -2.227 1.00 68.19 87 ARG A O 1
ATOM 701 N N . PRO A 1 88 ? 25.372 2.474 -0.821 1.00 61.19 88 PRO A N 1
ATOM 702 C CA . PRO A 1 88 ? 24.798 1.699 0.275 1.00 61.19 88 PRO A CA 1
ATOM 703 C C . PRO A 1 88 ? 23.359 1.276 -0.080 1.00 61.19 88 PRO A C 1
ATOM 705 O O . PRO A 1 88 ? 22.660 2.062 -0.714 1.00 61.19 88 PRO A O 1
ATOM 708 N N . PRO A 1 89 ? 22.899 0.084 0.328 1.00 63.38 89 PRO A N 1
ATOM 709 C CA . PRO A 1 89 ? 21.497 -0.322 0.207 1.00 63.38 89 PRO A CA 1
ATOM 710 C C . PRO A 1 89 ? 20.650 0.586 1.100 1.00 63.38 89 PRO A C 1
ATOM 712 O O . PRO A 1 89 ? 21.019 0.855 2.248 1.00 63.38 89 PRO A O 1
ATOM 715 N N . THR A 1 90 ? 19.560 1.138 0.568 1.00 67.62 90 THR A N 1
ATOM 716 C CA . THR A 1 90 ? 18.936 2.311 1.193 1.00 67.62 90 THR A CA 1
ATOM 717 C C . THR A 1 90 ? 17.554 2.078 1.775 1.00 67.62 90 THR A C 1
ATOM 719 O O . THR A 1 90 ? 16.714 2.954 1.624 1.00 67.62 90 THR A O 1
ATOM 722 N N . SER A 1 91 ? 17.323 0.997 2.534 1.00 79.88 91 SER A N 1
ATOM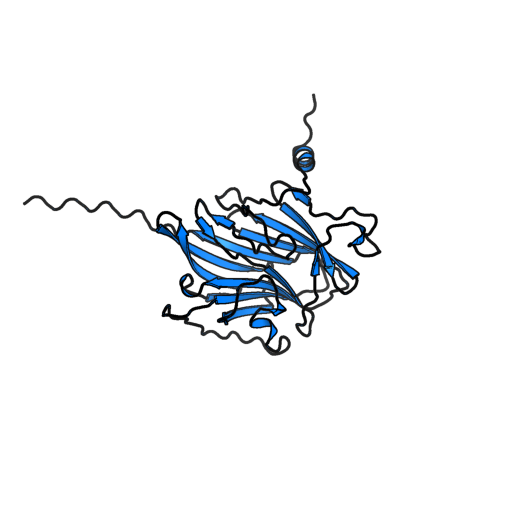 723 C CA . SER A 1 91 ? 16.233 1.036 3.526 1.00 79.88 91 SER A CA 1
ATOM 724 C C . SER A 1 91 ? 16.504 2.201 4.481 1.00 79.88 91 SER A C 1
ATOM 726 O O . SER A 1 91 ? 17.322 2.114 5.400 1.00 79.88 91 SER A O 1
ATOM 728 N N . ARG A 1 92 ? 15.899 3.346 4.175 1.00 86.56 92 ARG A N 1
ATOM 729 C CA . ARG A 1 92 ? 16.233 4.641 4.748 1.00 86.56 92 ARG A CA 1
ATOM 730 C C . ARG A 1 92 ? 14.964 5.242 5.299 1.00 86.56 92 ARG A C 1
ATOM 732 O O . ARG A 1 92 ? 14.152 5.811 4.571 1.00 86.56 92 ARG A O 1
ATOM 739 N N . TRP A 1 93 ? 14.840 5.150 6.609 1.00 91.50 93 TRP A N 1
ATOM 740 C CA . TRP A 1 93 ? 13.761 5.781 7.330 1.00 91.50 9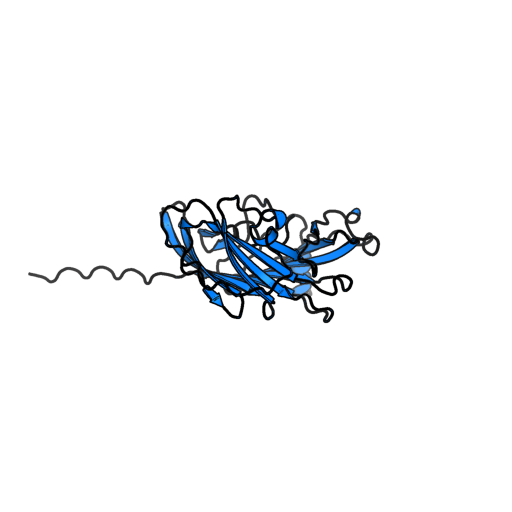3 TRP A CA 1
ATOM 741 C C . TRP A 1 93 ? 14.085 7.237 7.641 1.00 91.50 93 TRP A C 1
ATOM 743 O O . TRP A 1 93 ? 15.193 7.568 8.071 1.00 91.50 93 TRP A O 1
ATOM 753 N N . ARG A 1 94 ? 13.081 8.092 7.477 1.00 89.44 94 ARG A N 1
ATOM 754 C CA . ARG A 1 94 ? 12.982 9.458 7.988 1.00 89.44 94 ARG A CA 1
ATOM 755 C C . ARG A 1 94 ? 11.593 9.622 8.625 1.00 89.44 94 ARG A C 1
ATOM 757 O O . ARG A 1 94 ? 10.674 8.909 8.237 1.00 89.44 94 ARG A O 1
ATOM 764 N N . PRO A 1 95 ? 11.383 10.596 9.531 1.00 86.75 95 PRO A N 1
ATOM 765 C CA . PRO A 1 95 ? 10.099 10.769 10.222 1.00 86.75 95 PRO A CA 1
ATOM 766 C C . PRO A 1 95 ? 8.833 10.815 9.347 1.00 86.75 95 PRO A C 1
ATOM 768 O O . PRO A 1 95 ? 7.761 10.503 9.849 1.00 86.75 95 PRO A O 1
ATOM 771 N N . GLY A 1 96 ? 8.939 11.180 8.064 1.00 88.12 96 GLY A N 1
ATOM 772 C CA . GLY A 1 96 ? 7.809 11.217 7.126 1.00 88.12 96 GLY A CA 1
ATOM 773 C C . GLY A 1 96 ? 7.891 10.231 5.957 1.00 88.12 96 GLY A C 1
ATOM 774 O O . GLY A 1 96 ? 7.041 10.297 5.071 1.00 88.12 96 GLY A O 1
ATOM 775 N N . SER A 1 97 ? 8.912 9.371 5.890 1.00 92.88 97 SER A N 1
ATOM 776 C CA . SER A 1 97 ? 9.051 8.419 4.784 1.00 92.88 97 SER A CA 1
ATOM 777 C C . SER A 1 97 ? 9.985 7.251 5.086 1.00 92.88 97 SER A C 1
ATOM 779 O O . SER A 1 97 ? 10.967 7.377 5.815 1.00 92.88 97 SER A O 1
ATOM 781 N N . LEU A 1 98 ? 9.710 6.111 4.461 1.00 93.50 98 LEU A N 1
ATOM 782 C CA . LEU A 1 98 ? 10.622 4.978 4.372 1.00 93.50 98 LEU A CA 1
ATOM 783 C C . LEU A 1 98 ? 10.921 4.734 2.896 1.00 93.50 98 LEU A C 1
ATOM 785 O O . LEU A 1 98 ? 10.035 4.341 2.142 1.00 93.50 98 LEU A O 1
ATOM 789 N N . THR A 1 99 ? 12.155 4.996 2.479 1.00 93.19 99 THR A N 1
ATOM 790 C CA . THR A 1 99 ? 12.611 4.666 1.125 1.00 93.19 99 THR A CA 1
ATOM 791 C C . THR A 1 99 ? 13.242 3.282 1.132 1.00 93.19 99 THR A C 1
ATOM 793 O O . THR A 1 99 ? 13.966 2.958 2.071 1.00 93.19 99 THR A O 1
ATOM 796 N N . THR A 1 100 ? 12.970 2.496 0.095 1.00 92.06 100 THR A N 1
ATOM 797 C CA . THR A 1 100 ? 13.486 1.142 -0.100 1.00 92.06 100 THR A CA 1
ATOM 798 C C . THR A 1 100 ? 13.893 0.960 -1.558 1.00 92.06 100 THR A C 1
ATOM 800 O O . THR A 1 100 ? 13.147 1.336 -2.462 1.00 92.06 100 THR A O 1
ATOM 803 N N . ASP A 1 101 ? 15.064 0.367 -1.789 1.00 91.31 101 ASP A N 1
ATOM 804 C CA . ASP A 1 101 ? 15.496 -0.035 -3.128 1.00 91.31 101 ASP A CA 1
ATOM 805 C C . ASP A 1 101 ? 15.130 -1.501 -3.387 1.00 91.31 101 ASP A C 1
ATOM 807 O O . ASP A 1 101 ? 15.262 -2.365 -2.513 1.00 91.31 101 ASP A O 1
ATOM 811 N N . TRP A 1 102 ? 14.709 -1.764 -4.617 1.00 91.38 102 TRP A N 1
ATOM 812 C CA . TRP A 1 102 ? 14.292 -3.062 -5.121 1.00 91.38 102 TRP A CA 1
ATOM 813 C C . TRP A 1 102 ? 15.110 -3.421 -6.355 1.00 91.38 102 TRP A C 1
ATOM 815 O O . TRP A 1 102 ? 15.400 -2.564 -7.193 1.00 91.38 102 TRP A O 1
ATOM 825 N N . GLN A 1 103 ? 15.451 -4.696 -6.489 1.00 89.75 103 GLN A N 1
ATOM 826 C CA . GLN A 1 103 ? 16.055 -5.246 -7.694 1.00 89.75 103 GLN A CA 1
ATOM 827 C C . GLN A 1 103 ? 15.012 -6.069 -8.443 1.00 89.75 103 GLN A C 1
ATOM 829 O O . GLN A 1 103 ? 14.374 -6.956 -7.881 1.00 89.75 103 GLN A O 1
ATOM 834 N N . THR A 1 104 ? 14.846 -5.781 -9.726 1.00 87.75 104 THR A N 1
ATOM 835 C CA . THR A 1 104 ? 14.046 -6.608 -10.636 1.00 87.75 104 THR A CA 1
ATOM 836 C C . THR A 1 104 ? 14.854 -7.824 -11.090 1.00 87.75 104 THR A C 1
ATOM 838 O O . THR A 1 104 ? 16.083 -7.772 -11.143 1.00 87.75 104 THR A O 1
ATOM 841 N N . HIS A 1 105 ? 14.187 -8.902 -11.508 1.00 79.62 105 HIS A N 1
ATOM 842 C CA . HIS A 1 105 ? 14.868 -10.075 -12.082 1.00 79.62 105 HIS A CA 1
ATOM 843 C C . HIS A 1 105 ? 15.772 -9.746 -13.301 1.00 79.62 105 HIS A C 1
ATOM 845 O O . HIS A 1 105 ? 16.703 -10.490 -13.592 1.00 79.62 105 HIS A O 1
ATOM 851 N N . GLY A 1 106 ? 15.551 -8.615 -13.987 1.00 76.75 106 GLY A N 1
ATOM 852 C CA . GLY A 1 106 ? 16.382 -8.119 -15.097 1.00 76.75 106 GLY A CA 1
ATOM 853 C C . GLY A 1 106 ? 17.623 -7.303 -14.697 1.00 76.75 106 GLY A C 1
ATOM 854 O O . GLY A 1 106 ? 18.192 -6.627 -15.545 1.00 76.75 106 GLY A O 1
ATOM 855 N N . ASP A 1 107 ? 18.033 -7.319 -13.425 1.00 80.94 107 ASP A N 1
ATOM 856 C CA . ASP A 1 107 ? 19.131 -6.497 -12.879 1.00 80.94 107 ASP A CA 1
ATOM 857 C C . ASP A 1 107 ? 18.905 -4.977 -13.022 1.00 80.94 107 ASP A C 1
ATOM 859 O O . ASP A 1 107 ? 19.838 -4.191 -13.189 1.00 80.94 107 ASP A O 1
ATOM 863 N N . HIS A 1 108 ? 17.649 -4.528 -12.939 1.00 85.38 108 HIS A N 1
ATOM 864 C CA . HIS A 1 108 ? 17.310 -3.103 -12.884 1.00 85.38 108 HIS A CA 1
ATOM 865 C C . HIS A 1 108 ? 16.858 -2.689 -11.485 1.00 85.38 108 HIS A C 1
ATOM 867 O O . HIS A 1 108 ? 16.173 -3.452 -10.801 1.00 85.38 108 HIS A O 1
ATOM 873 N N . ALA A 1 109 ? 17.219 -1.469 -11.079 1.00 87.38 109 ALA A N 1
ATOM 874 C CA . ALA A 1 109 ? 16.843 -0.905 -9.789 1.00 87.38 109 ALA A CA 1
ATOM 875 C C . ALA A 1 109 ? 15.508 -0.160 -9.892 1.00 87.38 109 ALA A C 1
ATOM 877 O O . ALA A 1 109 ? 15.340 0.695 -10.760 1.00 87.38 109 ALA A O 1
ATOM 878 N N . ALA A 1 110 ? 14.601 -0.447 -8.967 1.00 90.62 110 ALA A N 1
ATOM 879 C CA . ALA A 1 110 ? 13.418 0.355 -8.696 1.00 90.62 110 ALA A CA 1
ATOM 880 C C . ALA A 1 110 ? 13.511 0.921 -7.275 1.00 90.62 110 ALA A C 1
ATOM 882 O O . ALA A 1 110 ? 14.115 0.311 -6.393 1.00 90.62 110 ALA A O 1
ATOM 883 N N . THR A 1 111 ? 12.906 2.078 -7.036 1.00 92.75 111 THR A N 1
ATOM 884 C CA . THR A 1 111 ? 12.871 2.682 -5.700 1.00 92.75 111 THR A CA 1
ATOM 885 C C . THR A 1 111 ? 11.431 2.917 -5.289 1.00 92.75 111 THR A C 1
ATOM 887 O O . THR A 1 111 ? 10.673 3.575 -5.999 1.00 92.75 111 THR A O 1
ATOM 890 N N . GLU A 1 112 ? 11.086 2.432 -4.104 1.00 95.88 112 GLU A N 1
ATOM 891 C CA . GLU A 1 112 ? 9.820 2.697 -3.441 1.00 95.88 112 GLU A CA 1
ATOM 892 C C . GLU A 1 112 ? 10.023 3.718 -2.321 1.00 95.88 112 GLU A C 1
ATOM 894 O O . GLU A 1 112 ? 10.991 3.660 -1.565 1.00 95.88 112 GLU A O 1
ATOM 899 N N . THR A 1 113 ? 9.093 4.653 -2.179 1.00 95.81 113 THR A N 1
ATOM 900 C CA . THR A 1 113 ? 8.974 5.531 -1.017 1.00 95.81 113 THR A CA 1
ATOM 901 C C . THR A 1 113 ? 7.609 5.314 -0.386 1.00 95.81 113 THR A C 1
ATOM 903 O O . THR A 1 113 ? 6.588 5.618 -0.993 1.00 95.81 113 THR A O 1
ATOM 906 N N . LYS A 1 114 ? 7.601 4.789 0.839 1.00 96.62 114 LYS A N 1
ATOM 907 C CA . LYS A 1 114 ? 6.400 4.590 1.651 1.00 96.62 114 LYS A CA 1
ATOM 908 C C . LYS A 1 114 ? 6.178 5.804 2.544 1.00 96.62 114 LYS A C 1
ATOM 910 O O . LYS A 1 114 ? 7.127 6.272 3.183 1.00 96.62 114 LYS A O 1
ATOM 915 N N . GLN A 1 115 ? 4.947 6.297 2.622 1.00 96.56 115 GLN A N 1
ATOM 916 C CA . GLN A 1 115 ? 4.563 7.427 3.472 1.00 96.56 115 GLN A CA 1
ATOM 917 C C . GLN A 1 115 ? 3.177 7.212 4.085 1.00 96.56 115 GLN A C 1
ATOM 919 O O . GLN A 1 115 ? 2.352 6.482 3.539 1.00 96.56 115 GLN A O 1
ATOM 924 N N . VAL A 1 116 ? 2.914 7.893 5.201 1.00 96.81 116 VAL A N 1
ATOM 925 C CA . VAL A 1 116 ? 1.545 8.192 5.636 1.00 96.81 116 VAL A CA 1
ATOM 926 C C . VAL A 1 116 ? 1.351 9.690 5.468 1.00 96.81 116 VAL A C 1
ATOM 928 O O . VAL A 1 116 ? 2.068 10.483 6.078 1.00 96.81 116 VAL A O 1
ATOM 931 N N . LEU A 1 117 ? 0.435 10.067 4.588 1.00 95.81 117 LEU A N 1
ATOM 932 C CA . LEU A 1 117 ? 0.076 11.446 4.293 1.00 95.81 117 LEU A CA 1
ATOM 933 C C . LEU A 1 117 ? -1.163 11.848 5.112 1.00 95.81 117 LEU A C 1
ATOM 935 O O . LEU A 1 117 ? -1.944 10.973 5.499 1.00 95.81 117 LEU A O 1
ATOM 939 N N . PRO A 1 118 ? -1.383 13.157 5.337 1.00 93.81 118 PRO A N 1
ATOM 940 C CA . PRO A 1 118 ? -2.617 13.646 5.946 1.00 93.81 118 PRO A CA 1
ATOM 941 C C . PRO A 1 118 ? -3.876 13.194 5.188 1.00 93.81 118 PRO A C 1
ATOM 943 O O . PRO A 1 118 ? -3.853 13.026 3.967 1.00 93.81 118 PRO A O 1
ATOM 946 N N . GLY A 1 119 ? -4.990 13.065 5.906 1.00 93.69 119 GLY A N 1
ATOM 947 C CA . GLY A 1 119 ? -6.254 12.543 5.380 1.00 93.69 119 GLY A CA 1
ATOM 948 C C . GLY A 1 119 ? -6.333 11.014 5.397 1.00 93.69 119 GLY A C 1
ATOM 949 O O . GLY A 1 119 ? -7.085 10.436 4.616 1.00 93.69 119 GLY A O 1
ATOM 950 N N . GLY A 1 120 ? -5.527 10.366 6.239 1.00 94.94 120 GLY A N 1
ATOM 951 C CA . GLY A 1 120 ? -5.491 8.926 6.440 1.00 94.94 120 GLY A CA 1
ATOM 952 C C . GLY A 1 120 ? -4.993 8.151 5.228 1.00 94.94 120 GLY A C 1
ATOM 953 O O . GLY A 1 120 ? -5.497 7.066 4.951 1.00 94.94 120 GLY A O 1
ATOM 954 N N . VAL A 1 121 ? -4.041 8.706 4.475 1.00 97.44 121 VAL A N 1
ATOM 955 C CA . VAL A 1 121 ? -3.573 8.111 3.217 1.00 97.44 121 VAL A CA 1
ATOM 956 C C . VAL A 1 121 ? -2.240 7.402 3.423 1.00 97.44 121 VAL A C 1
ATOM 958 O O . VAL A 1 121 ? -1.216 8.032 3.669 1.00 97.44 121 VAL A O 1
ATOM 961 N N . LEU A 1 122 ? -2.233 6.085 3.256 1.00 98.12 122 LEU A N 1
ATOM 962 C CA . LEU A 1 122 ? -1.019 5.291 3.096 1.00 98.12 122 LEU A CA 1
ATOM 963 C C . LEU A 1 122 ? -0.591 5.349 1.633 1.00 98.12 122 LEU A C 1
ATOM 965 O O . LEU A 1 122 ? -1.377 5.006 0.755 1.00 98.12 122 LEU A O 1
ATOM 969 N N . GLU A 1 123 ? 0.642 5.760 1.359 1.00 98.31 123 GLU A N 1
ATOM 970 C CA . GLU A 1 123 ? 1.167 5.893 -0.000 1.00 98.31 123 GLU A CA 1
ATOM 971 C C . GLU A 1 123 ? 2.410 5.026 -0.205 1.00 98.31 123 GLU A C 1
ATOM 973 O O . GLU A 1 123 ? 3.320 5.014 0.623 1.00 98.31 123 GLU A O 1
ATOM 978 N N . SER A 1 124 ? 2.458 4.352 -1.351 1.00 98.25 124 SER A N 1
ATOM 979 C CA . SER A 1 124 ? 3.631 3.687 -1.908 1.00 98.25 124 SER A CA 1
ATOM 980 C C . SER A 1 124 ? 3.944 4.315 -3.271 1.00 98.25 124 SER A C 1
ATOM 982 O O . SER A 1 124 ? 3.223 4.104 -4.247 1.00 98.25 124 SER A O 1
ATOM 984 N N . SER A 1 125 ? 4.995 5.134 -3.318 1.00 97.31 125 SER A N 1
ATOM 985 C CA . SER A 1 125 ? 5.438 5.884 -4.499 1.00 97.31 125 SER A CA 1
ATOM 986 C C . SER A 1 125 ? 6.653 5.228 -5.155 1.00 97.31 125 SER A C 1
ATOM 988 O O . SER A 1 125 ? 7.639 4.944 -4.482 1.00 97.31 125 SER A O 1
ATOM 990 N N . TRP A 1 126 ? 6.617 5.036 -6.469 1.00 96.06 126 TRP A N 1
ATOM 991 C CA . TRP A 1 126 ? 7.559 4.216 -7.226 1.00 96.06 126 TRP A CA 1
ATOM 992 C C . TRP A 1 126 ? 8.268 5.000 -8.311 1.00 96.06 126 TRP A C 1
ATOM 994 O O . TRP A 1 126 ? 7.642 5.609 -9.177 1.00 96.06 126 TRP A O 1
ATOM 1004 N N . LYS A 1 127 ? 9.595 4.907 -8.299 1.00 93.19 127 LYS A N 1
ATOM 1005 C CA . LYS A 1 127 ? 10.449 5.256 -9.431 1.00 93.19 127 LYS A CA 1
ATOM 1006 C C . LYS A 1 127 ? 10.913 3.965 -10.083 1.00 93.19 127 LYS A C 1
ATOM 1008 O O . LYS A 1 127 ? 11.664 3.201 -9.474 1.00 93.19 127 LYS A O 1
ATOM 1013 N N . LEU A 1 128 ? 10.429 3.726 -11.295 1.00 91.38 128 LEU A N 1
ATOM 1014 C CA . LEU A 1 128 ? 10.752 2.543 -12.083 1.00 91.38 128 LEU A CA 1
ATOM 1015 C C . LEU A 1 128 ? 11.878 2.866 -13.081 1.00 91.38 128 LEU A C 1
ATOM 1017 O O . LEU A 1 128 ? 11.986 4.007 -13.534 1.00 91.38 128 LEU A O 1
ATOM 1021 N N . PRO A 1 129 ? 12.736 1.892 -13.417 1.00 86.06 129 PRO A N 1
ATOM 1022 C CA . PRO A 1 129 ? 13.798 2.088 -14.395 1.00 86.06 129 PRO A CA 1
ATOM 1023 C C . PRO A 1 129 ? 13.221 2.162 -15.813 1.00 86.06 129 PRO A C 1
ATOM 1025 O O . PRO A 1 129 ? 12.306 1.417 -16.147 1.00 86.06 129 PRO A O 1
ATOM 1028 N N . HIS A 1 130 ? 13.827 2.970 -16.688 1.00 83.75 130 HIS A N 1
ATOM 1029 C CA . HIS A 1 130 ? 13.408 3.098 -18.094 1.00 83.75 130 HIS A CA 1
ATOM 1030 C C . HIS A 1 130 ? 13.389 1.780 -18.882 1.00 83.75 130 HIS A C 1
ATOM 1032 O O . HIS A 1 130 ? 12.692 1.685 -19.886 1.00 83.75 130 HIS A O 1
ATOM 1038 N N . ALA A 1 131 ? 14.158 0.776 -18.449 1.00 83.00 131 ALA A N 1
ATOM 1039 C CA . ALA A 1 131 ? 14.153 -0.553 -19.056 1.00 83.00 131 ALA A CA 1
ATOM 1040 C C . ALA A 1 131 ? 12.795 -1.267 -18.920 1.00 83.00 131 ALA A C 1
ATOM 1042 O O . ALA A 1 131 ? 12.480 -2.138 -19.724 1.00 83.00 131 ALA A O 1
ATOM 1043 N N . ILE A 1 132 ? 11.983 -0.877 -17.934 1.00 83.75 132 ILE A N 1
ATOM 1044 C CA . ILE A 1 132 ? 10.588 -1.292 -17.805 1.00 83.75 132 ILE A CA 1
ATOM 1045 C C . ILE A 1 132 ? 9.758 -0.224 -18.515 1.00 83.75 132 ILE A C 1
ATOM 1047 O O . ILE A 1 132 ? 9.316 0.755 -17.915 1.00 83.75 132 ILE A O 1
ATOM 1051 N N . ALA A 1 133 ? 9.650 -0.372 -19.833 1.00 80.38 133 ALA A N 1
ATOM 1052 C CA . ALA A 1 133 ? 9.020 0.620 -20.696 1.00 80.38 133 ALA A CA 1
ATOM 1053 C C . ALA A 1 133 ? 7.485 0.551 -20.680 1.00 80.38 133 ALA A C 1
ATOM 1055 O O . ALA A 1 133 ? 6.833 1.511 -21.076 1.00 80.38 133 ALA A O 1
ATOM 1056 N N . SER A 1 134 ? 6.915 -0.567 -20.245 1.00 88.44 134 SER A N 1
ATOM 1057 C CA . SER A 1 134 ? 5.487 -0.861 -20.336 1.00 88.44 134 SER A CA 1
ATOM 1058 C C . SER A 1 134 ? 5.093 -1.926 -19.306 1.00 88.44 134 SER A C 1
ATOM 1060 O O . SER A 1 134 ? 5.958 -2.505 -18.639 1.00 88.44 134 SER A O 1
ATOM 1062 N N . GLY A 1 135 ? 3.789 -2.109 -19.107 1.00 91.44 135 GLY A N 1
ATOM 1063 C CA . GLY A 1 135 ? 3.209 -3.016 -18.123 1.00 91.44 135 GLY A CA 1
ATOM 1064 C C . GLY A 1 135 ? 2.352 -2.285 -17.095 1.00 91.44 135 GLY A C 1
ATOM 1065 O O . GLY A 1 135 ? 1.796 -1.215 -17.361 1.00 91.44 135 GLY A O 1
ATOM 1066 N N . HIS A 1 136 ? 2.245 -2.859 -15.898 1.00 94.44 136 HIS A N 1
ATOM 1067 C CA . HIS A 1 136 ? 1.375 -2.341 -14.846 1.00 94.44 136 HIS A CA 1
ATOM 1068 C C . HIS A 1 136 ? 2.046 -2.341 -13.479 1.00 94.44 136 HIS A C 1
ATOM 1070 O O . HIS A 1 136 ? 2.668 -3.318 -13.069 1.00 94.44 136 HIS A O 1
ATOM 1076 N N . LEU A 1 137 ? 1.844 -1.261 -12.728 1.00 96.56 137 LEU A N 1
ATOM 1077 C CA . LEU A 1 137 ? 2.113 -1.230 -11.298 1.00 96.56 137 LEU A CA 1
ATOM 1078 C C . LEU A 1 137 ? 0.789 -1.421 -10.560 1.00 96.56 137 LEU A C 1
ATOM 1080 O O . LEU A 1 137 ? -0.116 -0.591 -10.671 1.00 96.56 137 LEU A O 1
ATOM 1084 N N . VAL A 1 138 ? 0.667 -2.516 -9.820 1.00 97.75 138 VAL A N 1
ATOM 1085 C CA . VAL A 1 138 ? -0.603 -2.973 -9.258 1.00 97.75 138 VAL A CA 1
ATOM 1086 C C . VAL A 1 138 ? -0.566 -2.894 -7.746 1.00 97.75 138 VAL A C 1
ATOM 1088 O O . VAL A 1 138 ? 0.232 -3.586 -7.124 1.00 97.75 138 VAL A O 1
ATOM 1091 N N . ALA A 1 139 ? -1.454 -2.110 -7.138 1.00 98.56 139 ALA A N 1
ATOM 1092 C CA . ALA A 1 139 ? -1.754 -2.287 -5.724 1.00 98.56 139 ALA A CA 1
ATOM 1093 C C . ALA A 1 139 ? -2.813 -3.359 -5.557 1.00 98.56 139 ALA A C 1
ATOM 1095 O O . ALA A 1 139 ? -3.802 -3.367 -6.288 1.00 98.56 139 ALA A O 1
ATOM 1096 N N . PHE A 1 140 ? -2.645 -4.202 -4.546 1.00 98.25 140 PHE A N 1
ATOM 1097 C CA . PHE A 1 140 ? -3.643 -5.193 -4.190 1.00 98.25 140 PHE A CA 1
ATOM 1098 C C . PHE A 1 140 ? -3.749 -5.385 -2.677 1.00 98.25 140 PHE A C 1
ATOM 1100 O O . PHE A 1 140 ? -2.795 -5.188 -1.921 1.00 98.25 140 PHE A O 1
ATOM 1107 N N . THR A 1 141 ? -4.935 -5.771 -2.224 1.00 98.25 141 THR A N 1
ATOM 1108 C CA . THR A 1 141 ? -5.243 -6.058 -0.823 1.00 98.25 141 THR A CA 1
ATOM 1109 C C . THR A 1 141 ? -6.215 -7.224 -0.704 1.00 98.25 141 THR A C 1
ATOM 1111 O O . THR A 1 141 ? -6.891 -7.563 -1.672 1.00 98.25 141 THR A O 1
ATOM 1114 N N . ALA A 1 142 ? -6.288 -7.823 0.482 1.00 96.62 142 ALA A N 1
ATOM 1115 C CA . ALA A 1 142 ? -7.253 -8.854 0.839 1.00 96.62 142 ALA A CA 1
ATOM 1116 C C . ALA A 1 142 ? -7.976 -8.435 2.120 1.00 96.62 142 ALA A C 1
ATOM 1118 O O . ALA A 1 142 ? -7.342 -8.185 3.142 1.00 96.62 142 ALA A O 1
ATOM 1119 N N . GLN A 1 143 ? -9.299 -8.355 2.083 1.00 95.69 143 GLN A N 1
ATOM 1120 C CA . GLN A 1 143 ? -10.110 -7.896 3.207 1.00 95.69 143 GLN A CA 1
ATOM 1121 C C . GLN A 1 143 ? -11.053 -9.017 3.671 1.00 95.69 143 GLN A C 1
ATOM 1123 O O . GLN A 1 143 ? -11.618 -9.695 2.816 1.00 95.69 143 GLN A O 1
ATOM 1128 N N . PRO A 1 144 ? -11.226 -9.265 4.983 1.00 93.44 144 PRO A N 1
ATOM 1129 C CA . PRO A 1 144 ? -12.089 -10.350 5.451 1.00 93.44 144 PRO A CA 1
ATOM 1130 C C . PRO A 1 144 ? -13.535 -10.128 4.997 1.00 93.44 144 PRO A C 1
ATOM 1132 O O . PRO A 1 144 ? -14.077 -9.051 5.238 1.00 93.44 144 PRO A O 1
ATOM 1135 N N . VAL A 1 145 ? -14.174 -11.135 4.391 1.00 90.19 145 VAL A N 1
ATOM 1136 C CA . VAL A 1 145 ? -15.536 -10.988 3.831 1.00 90.19 145 VAL A CA 1
ATOM 1137 C C . VAL A 1 145 ? -16.537 -10.500 4.882 1.00 90.19 145 VAL A C 1
ATOM 1139 O O . VAL A 1 145 ? -17.288 -9.567 4.625 1.00 90.19 145 VAL A O 1
ATOM 1142 N N . GLY A 1 146 ? -16.491 -11.052 6.099 1.00 87.81 146 GLY A N 1
ATOM 1143 C CA . GLY A 1 146 ? -17.389 -10.658 7.193 1.00 87.81 146 GLY A CA 1
ATOM 1144 C C . GLY A 1 146 ? -17.169 -9.243 7.749 1.00 87.81 146 GLY A C 1
ATOM 1145 O O . GLY A 1 146 ? -17.959 -8.790 8.568 1.00 87.81 146 GLY A O 1
ATOM 1146 N N . ALA A 1 147 ? -16.109 -8.550 7.328 1.00 91.19 147 ALA A N 1
ATOM 1147 C CA . ALA A 1 147 ? -15.779 -7.198 7.772 1.00 91.19 147 ALA A CA 1
ATOM 1148 C C . ALA A 1 147 ? -15.966 -6.142 6.671 1.00 91.19 147 ALA A C 1
ATOM 1150 O O . ALA A 1 147 ? -15.663 -4.975 6.911 1.00 91.19 147 ALA A O 1
ATOM 1151 N N . VAL A 1 148 ? -16.407 -6.535 5.470 1.00 92.38 148 VAL A N 1
ATOM 1152 C CA . VAL A 1 148 ? -16.475 -5.672 4.283 1.00 92.38 148 VAL A CA 1
ATOM 1153 C C . VAL A 1 148 ? -17.904 -5.555 3.775 1.00 92.38 148 VAL A C 1
ATOM 1155 O O . VAL A 1 148 ? -18.617 -6.547 3.658 1.00 92.38 148 VAL A O 1
ATOM 1158 N N . SER A 1 149 ? -18.297 -4.345 3.398 1.00 91.12 149 SER A N 1
ATOM 1159 C CA . SER A 1 149 ? -19.539 -4.069 2.677 1.00 91.12 149 SER A CA 1
ATOM 1160 C C . SER A 1 149 ? -19.338 -2.943 1.660 1.00 91.12 149 SER A C 1
ATOM 1162 O O . SER A 1 149 ? -18.269 -2.336 1.593 1.00 91.12 149 SER A O 1
ATOM 1164 N N . ASP A 1 150 ? -20.363 -2.663 0.848 1.00 90.94 150 ASP A N 1
ATOM 1165 C CA . ASP A 1 150 ? -20.393 -1.500 -0.054 1.00 90.94 150 ASP A CA 1
ATOM 1166 C C . ASP A 1 150 ? -19.180 -1.389 -1.000 1.00 90.94 150 ASP A C 1
ATOM 1168 O O . ASP A 1 150 ? -18.671 -0.293 -1.240 1.00 90.94 150 ASP A O 1
ATOM 1172 N N . VAL A 1 151 ? -18.702 -2.510 -1.549 1.00 93.56 151 VAL A N 1
ATOM 1173 C CA . VAL A 1 151 ? -17.605 -2.488 -2.528 1.00 93.56 151 VAL A CA 1
ATOM 1174 C C . VAL A 1 151 ? -18.080 -1.805 -3.813 1.00 93.56 151 VAL A C 1
ATOM 1176 O O . VAL A 1 151 ? -19.052 -2.235 -4.431 1.00 93.56 151 VAL A O 1
ATOM 1179 N N . ARG A 1 152 ? -17.403 -0.728 -4.216 1.00 93.50 152 ARG A N 1
ATOM 1180 C CA . ARG A 1 152 ? -17.747 0.114 -5.369 1.00 93.50 152 ARG A CA 1
ATOM 1181 C C . ARG A 1 152 ? -16.504 0.409 -6.188 1.00 93.50 152 ARG A C 1
ATOM 1183 O O . ARG A 1 152 ? -15.486 0.844 -5.656 1.00 93.50 152 ARG A O 1
ATOM 1190 N N . ILE A 1 153 ? -16.593 0.213 -7.495 1.00 91.81 153 ILE A N 1
ATOM 1191 C CA . ILE A 1 153 ? -15.536 0.602 -8.428 1.00 91.81 153 ILE A CA 1
ATOM 1192 C C . ILE A 1 153 ? -15.809 2.040 -8.874 1.00 91.81 153 ILE A C 1
ATOM 1194 O O . ILE A 1 153 ? -16.931 2.371 -9.250 1.00 91.81 153 ILE A O 1
ATOM 1198 N N . SER A 1 154 ? -14.793 2.898 -8.809 1.00 88.19 154 SER A N 1
ATOM 1199 C CA . SER A 1 154 ? -14.849 4.286 -9.267 1.00 88.19 154 SER A CA 1
ATOM 1200 C C . SER A 1 154 ? -13.835 4.529 -10.386 1.00 88.19 154 SER A C 1
ATOM 1202 O O . SER A 1 154 ? -12.963 3.700 -10.667 1.00 88.19 154 SER A O 1
ATOM 1204 N N . ASP A 1 155 ? -13.896 5.708 -11.003 1.00 88.19 155 ASP A N 1
ATOM 1205 C CA . ASP A 1 155 ? -12.912 6.113 -12.013 1.00 88.19 155 ASP A CA 1
ATOM 1206 C C . ASP A 1 155 ? -11.482 6.145 -11.459 1.00 88.19 155 ASP A C 1
ATOM 1208 O O . ASP A 1 155 ? -10.526 5.936 -12.202 1.00 88.19 155 ASP A O 1
ATOM 1212 N N . GLN A 1 156 ? -11.330 6.397 -10.156 1.00 89.12 156 GLN A N 1
ATOM 1213 C CA . GLN A 1 156 ? -10.029 6.556 -9.504 1.00 89.12 156 GLN A CA 1
ATOM 1214 C C . GLN A 1 156 ? -9.502 5.253 -8.890 1.00 89.12 156 GLN A C 1
ATOM 1216 O O . GLN A 1 156 ? -8.293 5.123 -8.687 1.00 89.12 156 GLN A O 1
ATOM 1221 N N . GLY A 1 157 ? -10.375 4.287 -8.584 1.00 95.56 157 GLY A N 1
ATOM 1222 C CA . GLY A 1 157 ? -9.985 3.129 -7.790 1.00 95.56 157 GLY A CA 1
ATOM 1223 C C . GLY A 1 157 ? -11.141 2.225 -7.365 1.00 95.56 157 GLY A C 1
ATOM 1224 O O . GLY A 1 157 ? -12.132 2.078 -8.077 1.00 95.56 157 GLY A O 1
ATOM 1225 N N . VAL A 1 158 ? -10.995 1.601 -6.198 1.00 97.25 158 VAL A N 1
ATOM 1226 C CA . VAL A 1 158 ? -12.028 0.770 -5.564 1.00 97.25 158 VAL A CA 1
ATOM 1227 C C . VAL A 1 158 ? -12.252 1.256 -4.140 1.00 97.25 158 VAL A C 1
ATOM 1229 O O . VAL A 1 158 ? -11.302 1.394 -3.371 1.00 97.25 158 VAL A O 1
ATOM 1232 N N . GLN A 1 159 ? -13.510 1.501 -3.797 1.00 97.62 159 GLN A N 1
ATOM 1233 C CA . GLN A 1 159 ? -13.975 1.935 -2.486 1.00 97.62 159 GLN A CA 1
ATOM 1234 C C . GLN A 1 159 ? -14.723 0.798 -1.795 1.00 97.62 159 GLN A C 1
ATOM 1236 O O . GLN A 1 159 ? -15.373 -0.004 -2.460 1.00 97.62 159 GLN A O 1
ATOM 1241 N N . TRP A 1 160 ? -14.639 0.715 -0.473 1.00 96.38 160 TRP A N 1
ATOM 1242 C CA . TRP A 1 160 ? -15.444 -0.208 0.326 1.00 96.38 160 TRP A CA 1
ATOM 1243 C C . TRP A 1 160 ? -15.604 0.310 1.750 1.00 96.38 160 TRP A C 1
ATOM 1245 O O . TRP A 1 160 ? -14.821 1.135 2.224 1.00 96.38 160 TRP A O 1
ATOM 1255 N N . LEU A 1 161 ? -16.615 -0.185 2.456 1.00 96.25 161 LEU A N 1
ATOM 1256 C CA . LEU A 1 161 ? -16.749 0.025 3.888 1.00 96.25 161 LEU A CA 1
ATOM 1257 C C . LEU A 1 161 ? -16.131 -1.159 4.625 1.00 96.25 161 LEU A C 1
ATOM 1259 O O . LEU A 1 161 ? -16.359 -2.316 4.271 1.00 96.25 161 LEU A O 1
ATOM 1263 N N . ARG A 1 162 ? -15.345 -0.866 5.657 1.00 95.50 162 ARG A N 1
ATOM 1264 C CA . ARG A 1 162 ? -14.760 -1.862 6.543 1.00 95.50 162 ARG A CA 1
ATOM 1265 C C . ARG A 1 162 ? -15.190 -1.623 7.981 1.00 95.50 162 ARG A C 1
ATOM 1267 O O . ARG A 1 162 ? -14.929 -0.553 8.522 1.00 95.50 162 ARG A O 1
ATOM 1274 N N . THR A 1 163 ? -15.756 -2.636 8.622 1.00 95.00 163 THR A N 1
ATOM 1275 C CA . THR A 1 163 ? -15.980 -2.625 10.071 1.00 95.00 163 THR A CA 1
ATOM 1276 C C . THR A 1 163 ? -14.767 -3.227 10.771 1.00 95.00 163 THR A C 1
ATOM 1278 O O . THR A 1 163 ? -14.301 -4.312 10.422 1.00 95.00 163 THR A O 1
ATOM 1281 N N . VAL A 1 164 ? -14.224 -2.509 11.749 1.00 93.25 164 VAL A N 1
ATOM 1282 C CA . VAL A 1 164 ? -13.157 -2.987 12.635 1.00 93.25 164 VAL A CA 1
ATOM 1283 C C . VAL A 1 164 ? -13.613 -2.902 14.079 1.00 93.25 164 VAL A C 1
ATOM 1285 O O . VAL A 1 164 ? -14.258 -1.934 14.470 1.00 93.25 164 VAL A O 1
ATOM 1288 N N . THR A 1 165 ? -13.266 -3.917 14.860 1.00 90.75 165 THR A N 1
ATOM 1289 C CA . THR A 1 165 ? -13.646 -4.038 16.268 1.00 90.75 165 THR A CA 1
ATOM 1290 C C . THR A 1 165 ? -12.383 -4.046 17.120 1.00 90.75 165 THR A C 1
ATOM 1292 O O . THR A 1 165 ? -11.457 -4.810 16.832 1.00 90.75 165 THR A O 1
ATOM 1295 N N . ASP A 1 166 ? -12.333 -3.224 18.170 1.00 87.31 166 ASP A N 1
ATOM 1296 C CA . ASP A 1 166 ? -11.194 -3.237 19.091 1.00 87.31 166 ASP A CA 1
ATOM 1297 C C . ASP A 1 166 ? -11.286 -4.391 20.100 1.00 87.31 166 ASP A C 1
ATOM 1299 O O . ASP A 1 166 ? -12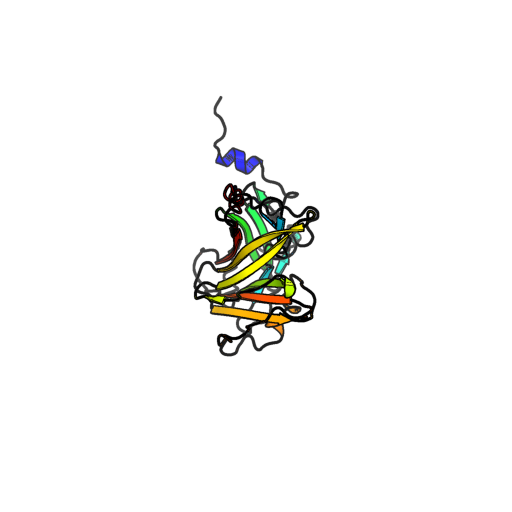.227 -5.185 20.142 1.00 87.31 166 ASP A O 1
ATOM 1303 N N . ARG A 1 167 ? -10.287 -4.461 20.985 1.00 83.88 167 ARG A N 1
ATOM 1304 C CA . ARG A 1 167 ? -10.244 -5.437 22.083 1.00 83.88 167 ARG A CA 1
ATOM 1305 C C . ARG A 1 167 ? -11.351 -5.243 23.124 1.00 83.88 167 ARG A C 1
ATOM 1307 O O . ARG A 1 167 ? -11.586 -6.162 23.904 1.00 83.88 167 ARG A O 1
ATOM 1314 N N . ALA A 1 168 ? -11.975 -4.068 23.180 1.00 87.38 168 ALA A N 1
ATOM 1315 C CA . ALA A 1 168 ? -13.091 -3.762 24.067 1.00 87.38 168 ALA A CA 1
ATOM 1316 C C . ALA A 1 168 ? -14.458 -4.039 23.409 1.00 87.38 168 ALA A C 1
ATOM 1318 O O . ALA A 1 168 ? -15.484 -3.856 24.061 1.00 87.38 168 ALA A O 1
ATOM 1319 N N . GLY A 1 169 ? -14.484 -4.497 22.152 1.00 86.25 169 GLY A N 1
ATOM 1320 C CA . GLY A 1 169 ? -15.710 -4.747 21.397 1.00 86.25 169 GLY A CA 1
ATOM 1321 C C . GLY A 1 169 ? -16.308 -3.496 20.747 1.00 86.25 169 GLY A C 1
ATOM 1322 O O . GLY A 1 169 ? -17.428 -3.558 20.250 1.00 86.25 169 GLY A O 1
ATOM 1323 N N . GLN A 1 170 ? -15.605 -2.361 20.754 1.00 88.31 170 GLN A N 1
ATOM 1324 C CA . GLN A 1 170 ? -16.058 -1.143 20.091 1.00 88.31 170 GLN A CA 1
ATOM 1325 C C . GLN A 1 170 ? -15.827 -1.246 18.590 1.00 88.31 170 GLN A C 1
ATOM 1327 O O . GLN A 1 170 ? -14.698 -1.450 18.134 1.00 88.31 170 GLN A O 1
ATOM 1332 N N . GLU A 1 171 ? -16.902 -1.068 17.831 1.00 91.69 171 GLU A N 1
ATOM 1333 C CA . GLU A 1 171 ? -16.868 -1.057 16.377 1.00 91.69 171 GLU A CA 1
ATOM 1334 C C . GLU A 1 171 ? -16.596 0.345 15.832 1.00 91.69 171 GLU A C 1
ATOM 1336 O O . GLU A 1 171 ? -17.142 1.348 16.297 1.00 91.69 171 GLU A O 1
ATOM 1341 N N . LEU A 1 172 ? -15.773 0.398 14.793 1.00 92.88 172 LEU A N 1
ATOM 1342 C CA . LEU A 1 172 ? -15.540 1.569 13.969 1.00 92.88 172 LEU A CA 1
ATOM 1343 C C . LEU A 1 172 ? -15.749 1.174 12.509 1.00 92.88 172 LEU A C 1
ATOM 1345 O O . LEU A 1 172 ? -15.079 0.283 11.986 1.00 92.88 172 LEU A O 1
ATOM 1349 N N . ALA A 1 173 ? -16.656 1.876 11.839 1.00 95.12 173 ALA A N 1
ATOM 1350 C CA . ALA A 1 173 ? -16.794 1.794 10.397 1.00 95.12 173 ALA A CA 1
ATOM 1351 C C . ALA A 1 173 ? -15.764 2.724 9.739 1.00 95.12 173 ALA A C 1
ATOM 1353 O O . ALA A 1 173 ? -15.647 3.898 10.094 1.00 95.12 173 ALA A O 1
ATOM 1354 N N . VAL A 1 174 ? -15.009 2.207 8.777 1.00 96.50 174 VAL A N 1
ATOM 1355 C CA . VAL A 1 174 ? -13.956 2.927 8.061 1.00 96.50 174 VAL A CA 1
ATOM 1356 C C . VAL A 1 174 ? -14.237 2.821 6.576 1.00 96.50 174 VAL A C 1
ATOM 1358 O O . VAL A 1 174 ? -14.322 1.729 6.023 1.00 96.50 174 VAL A O 1
ATOM 1361 N N . GLU A 1 175 ? -14.396 3.963 5.925 1.00 97.25 175 GLU A N 1
ATOM 1362 C CA . GLU A 1 175 ? -14.448 4.033 4.475 1.00 97.25 175 GLU A CA 1
ATOM 1363 C C . GLU A 1 175 ? -13.029 3.937 3.925 1.00 97.25 175 GLU A C 1
ATOM 1365 O O . GLU A 1 175 ? -12.138 4.709 4.289 1.00 97.25 175 GLU A O 1
ATOM 1370 N N . MET A 1 176 ? -12.827 2.932 3.088 1.00 97.94 176 MET A N 1
ATOM 1371 C CA . MET A 1 176 ? -11.547 2.539 2.536 1.00 97.94 176 MET A CA 1
ATOM 1372 C C . MET A 1 176 ? -11.558 2.822 1.038 1.00 97.94 176 MET A C 1
ATOM 1374 O O . MET A 1 176 ? -12.550 2.554 0.363 1.00 97.94 176 MET A O 1
ATOM 1378 N N . GLU A 1 177 ? -10.453 3.327 0.503 1.00 98.19 177 GLU A N 1
ATOM 1379 C CA . GLU A 1 177 ? -10.307 3.540 -0.938 1.00 98.19 177 GLU A CA 1
ATOM 1380 C C . GLU A 1 177 ? -8.891 3.197 -1.386 1.00 98.19 177 GLU A C 1
ATOM 1382 O O . GLU A 1 177 ? -7.930 3.815 -0.926 1.00 98.19 177 GLU A O 1
ATOM 1387 N N . LEU A 1 178 ? -8.765 2.238 -2.304 1.00 98.75 178 LEU A N 1
ATOM 1388 C CA . LEU A 1 178 ? -7.515 1.917 -2.987 1.00 98.75 178 LEU A CA 1
ATOM 1389 C C . LEU A 1 178 ? -7.506 2.609 -4.351 1.00 98.75 178 LEU A C 1
ATOM 1391 O O . LEU A 1 178 ? -8.424 2.396 -5.138 1.00 98.75 178 LEU A O 1
ATOM 1395 N N . TYR A 1 179 ? -6.496 3.430 -4.636 1.00 98.31 179 TYR A N 1
ATOM 1396 C CA . TYR A 1 179 ? -6.440 4.264 -5.842 1.00 98.31 179 TYR A CA 1
ATOM 1397 C C . TYR A 1 179 ? -5.002 4.606 -6.256 1.00 98.31 179 TYR A C 1
ATOM 1399 O O . TYR A 1 179 ? -4.042 4.342 -5.529 1.00 98.31 179 TYR A O 1
ATOM 1407 N N . GLY A 1 180 ? -4.847 5.194 -7.444 1.00 96.38 180 GLY A N 1
ATOM 1408 C CA . GLY A 1 180 ? -3.548 5.555 -8.013 1.00 96.38 180 GLY A CA 1
ATOM 1409 C C . GLY A 1 180 ? -3.302 7.058 -8.180 1.00 96.38 180 GLY A C 1
ATOM 1410 O O . GLY A 1 180 ? -4.162 7.896 -7.918 1.00 96.38 180 GLY A O 1
ATOM 1411 N N . SER A 1 181 ? -2.095 7.425 -8.617 1.00 94.88 181 SER A N 1
ATOM 1412 C CA . SER A 1 181 ? -1.712 8.805 -8.961 1.00 94.88 181 SER A CA 1
ATOM 1413 C C . SER A 1 181 ? -2.189 9.272 -10.333 1.00 94.88 181 SER A C 1
ATOM 1415 O O . SER A 1 181 ? -2.116 10.462 -10.628 1.00 94.88 181 SER A O 1
ATOM 1417 N N . CYS A 1 182 ? -2.618 8.342 -11.176 1.00 92.44 182 CYS A N 1
ATOM 1418 C CA . CYS A 1 182 ? -3.142 8.568 -12.514 1.00 92.44 182 CYS A CA 1
ATOM 1419 C C . CYS A 1 182 ? -4.359 7.661 -12.743 1.00 92.44 182 CYS A C 1
ATOM 1421 O O . CYS A 1 182 ? -4.699 6.850 -11.880 1.00 92.44 182 CYS A O 1
ATOM 1423 N N . GLY A 1 183 ? -5.015 7.815 -13.896 1.00 91.31 183 GLY A N 1
ATOM 1424 C CA . GLY A 1 183 ? -6.135 6.957 -14.276 1.00 91.31 183 GLY A CA 1
ATOM 1425 C C . GLY A 1 183 ? -5.704 5.485 -14.311 1.00 91.31 183 GLY A C 1
ATOM 1426 O O . GLY A 1 183 ? -4.744 5.168 -15.021 1.00 91.31 183 GLY A O 1
ATOM 1427 N N . PRO A 1 184 ? -6.361 4.593 -13.550 1.00 93.88 184 PRO A N 1
ATOM 1428 C CA . PRO A 1 184 ? -6.015 3.183 -13.543 1.00 93.88 184 PRO A CA 1
ATOM 1429 C C . PRO A 1 184 ? -6.358 2.535 -14.886 1.00 93.88 184 PRO A C 1
ATOM 1431 O O . PRO A 1 184 ? -7.414 2.796 -15.463 1.00 93.88 184 PRO A O 1
ATOM 1434 N N . ALA A 1 185 ? -5.480 1.650 -15.357 1.00 92.69 185 ALA A N 1
ATOM 1435 C CA . ALA A 1 185 ? -5.736 0.809 -16.521 1.00 92.69 185 ALA A CA 1
ATOM 1436 C C . ALA A 1 185 ? -6.892 -0.160 -16.238 1.00 92.69 185 ALA A C 1
ATOM 1438 O O . ALA A 1 185 ? -7.766 -0.364 -17.075 1.00 92.69 185 ALA A O 1
ATOM 1439 N N . TRP A 1 186 ? -6.934 -0.710 -15.022 1.00 92.38 186 TRP A N 1
ATOM 1440 C CA . TRP A 1 186 ? -8.022 -1.564 -14.566 1.00 92.38 186 TRP A CA 1
ATOM 1441 C C . TRP A 1 186 ? -8.172 -1.540 -13.041 1.00 92.38 186 TRP A C 1
ATOM 1443 O O . TRP A 1 186 ? -7.266 -1.151 -12.299 1.00 92.38 186 TRP A O 1
ATOM 1453 N N . ARG A 1 187 ? -9.357 -1.956 -12.579 1.00 93.81 187 ARG A N 1
ATOM 1454 C CA . ARG A 1 187 ? -9.742 -2.094 -11.166 1.00 93.81 187 ARG A CA 1
ATOM 1455 C C . ARG A 1 187 ? -10.548 -3.375 -11.016 1.00 93.81 187 ARG A C 1
ATOM 1457 O O . ARG A 1 187 ? -11.365 -3.654 -11.892 1.00 93.81 187 ARG A O 1
ATOM 1464 N N . ARG A 1 188 ? -10.336 -4.141 -9.948 1.00 91.94 188 ARG A N 1
ATOM 1465 C CA . ARG A 1 188 ? -11.069 -5.391 -9.707 1.00 91.94 188 ARG A CA 1
ATOM 1466 C C . ARG A 1 188 ? -11.307 -5.634 -8.224 1.00 91.94 188 ARG A C 1
ATOM 1468 O O . ARG A 1 188 ? -10.483 -5.256 -7.393 1.00 91.94 188 ARG A O 1
ATOM 1475 N N . ALA A 1 189 ? -12.404 -6.321 -7.926 1.00 92.44 189 ALA A N 1
ATOM 1476 C CA . ALA A 1 189 ? -12.671 -6.931 -6.634 1.00 92.44 189 ALA A CA 1
ATOM 1477 C C . ALA A 1 189 ? -13.174 -8.365 -6.861 1.00 92.44 189 ALA A C 1
ATOM 1479 O O . ALA A 1 189 ? -14.064 -8.559 -7.681 1.00 92.44 189 ALA A O 1
ATOM 1480 N N . LEU A 1 190 ? -12.585 -9.359 -6.194 1.00 90.19 190 LEU A N 1
ATOM 1481 C CA . LEU A 1 190 ? -12.922 -10.776 -6.364 1.00 90.19 190 LEU A CA 1
ATOM 1482 C C . LEU A 1 190 ? -12.959 -11.491 -5.006 1.00 90.19 190 LEU A C 1
ATOM 1484 O O . LEU A 1 190 ? -12.054 -11.286 -4.193 1.00 90.19 190 LEU A O 1
ATOM 1488 N N . PRO A 1 191 ? -13.952 -12.355 -4.742 1.00 89.81 191 PRO A N 1
ATOM 1489 C CA . PRO A 1 191 ? -13.934 -13.220 -3.572 1.00 89.81 191 PRO A CA 1
ATOM 1490 C C . PRO A 1 191 ? -12.902 -14.347 -3.7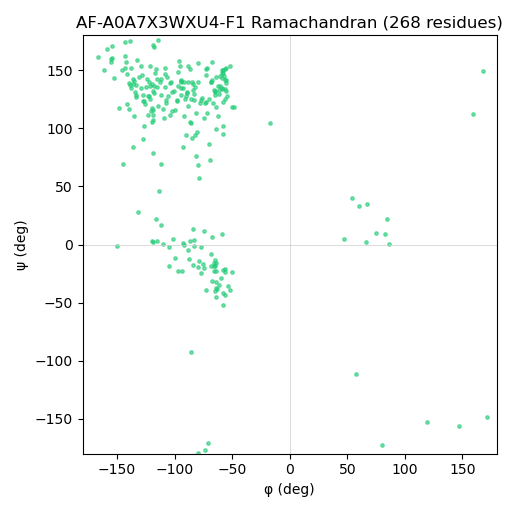38 1.00 89.81 191 PRO A C 1
ATOM 1492 O O . PRO A 1 191 ? -12.616 -14.795 -4.846 1.00 89.81 191 PRO A O 1
ATOM 1495 N N . SER A 1 192 ? -12.347 -14.826 -2.627 1.00 87.62 192 SER A N 1
ATOM 1496 C CA . SER A 1 192 ? -11.458 -15.989 -2.580 1.00 87.62 192 SER A CA 1
ATOM 1497 C C . SER A 1 192 ? -11.530 -16.676 -1.218 1.00 87.62 192 SER A C 1
ATOM 1499 O O . SER A 1 192 ? -11.588 -16.017 -0.182 1.00 87.62 192 SER A O 1
ATOM 1501 N N . GLU A 1 193 ? -11.456 -18.004 -1.213 1.00 86.12 193 GLU A N 1
ATOM 1502 C CA . GLU A 1 193 ? -11.400 -18.825 0.006 1.00 86.12 193 GLU A CA 1
ATOM 1503 C C . GLU A 1 193 ? -9.958 -19.045 0.513 1.00 86.12 193 GLU A C 1
ATOM 1505 O O . GLU A 1 193 ? -9.747 -19.640 1.569 1.00 86.12 193 GLU A O 1
ATOM 1510 N N . GLY A 1 194 ? -8.950 -18.568 -0.232 1.00 83.75 194 GLY A N 1
ATOM 1511 C CA . GLY A 1 194 ? -7.529 -18.740 0.081 1.00 83.75 194 GLY A CA 1
ATOM 1512 C C . GLY A 1 194 ? -7.033 -17.919 1.280 1.00 83.75 194 GLY A C 1
ATOM 1513 O O . GLY A 1 194 ? -7.794 -17.302 2.018 1.00 83.75 194 GLY A O 1
ATOM 1514 N N . GLY A 1 195 ? -5.716 -17.896 1.497 1.00 88.25 195 GLY A N 1
ATOM 1515 C CA . GLY A 1 195 ? -5.101 -17.051 2.528 1.00 88.25 195 GLY A CA 1
ATOM 1516 C C . GLY A 1 195 ? -4.751 -15.652 2.015 1.00 88.25 195 GLY A C 1
ATOM 1517 O O . GLY A 1 195 ? -4.460 -15.478 0.838 1.00 88.25 195 GLY A O 1
ATOM 1518 N N . ALA A 1 196 ? -4.708 -14.660 2.906 1.00 92.06 196 ALA A N 1
ATOM 1519 C CA . ALA A 1 196 ? -4.273 -13.302 2.580 1.00 92.06 196 ALA A CA 1
ATOM 1520 C C . ALA A 1 196 ? -2.747 -13.149 2.702 1.00 92.06 196 ALA A C 1
ATOM 1522 O O . ALA A 1 196 ? -2.203 -13.046 3.808 1.00 92.06 196 ALA A O 1
ATOM 1523 N N . PHE A 1 197 ? -2.054 -13.082 1.563 1.00 94.25 197 PHE A N 1
ATOM 1524 C CA . P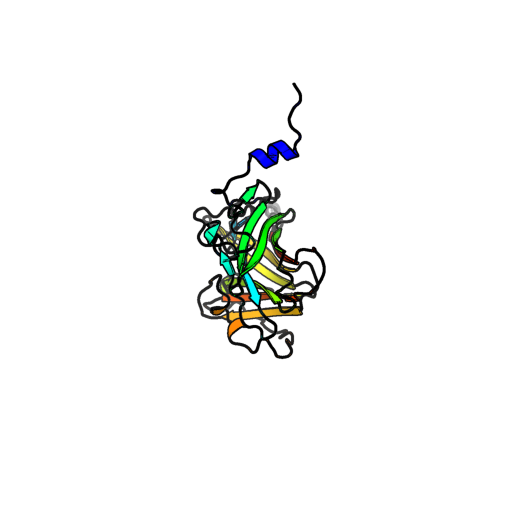HE A 1 197 ? -0.599 -12.920 1.497 1.00 94.25 197 PHE A CA 1
ATOM 1525 C C . PHE A 1 197 ? -0.184 -11.753 0.581 1.00 94.25 197 PHE A C 1
ATOM 1527 O O . PHE A 1 197 ? -0.818 -11.535 -0.447 1.00 94.25 197 PHE A O 1
ATOM 1534 N N . PRO A 1 198 ? 0.907 -11.026 0.898 1.00 95.56 198 PRO A N 1
ATOM 1535 C CA . PRO A 1 198 ? 1.483 -10.001 0.021 1.00 95.56 198 PRO A CA 1
ATOM 1536 C C . PRO A 1 198 ? 2.330 -10.644 -1.088 1.00 95.56 198 PRO A C 1
ATOM 1538 O O . PRO A 1 198 ? 3.542 -10.429 -1.179 1.00 95.56 198 PRO A O 1
ATOM 1541 N N . ASP A 1 199 ? 1.713 -11.523 -1.867 1.00 94.56 199 ASP A N 1
ATOM 1542 C CA . ASP A 1 199 ? 2.355 -12.259 -2.949 1.00 94.56 199 ASP A CA 1
ATOM 1543 C C . ASP A 1 199 ? 1.400 -12.324 -4.134 1.00 94.56 199 ASP A C 1
ATOM 1545 O O . ASP A 1 199 ? 0.317 -12.895 -4.009 1.00 94.56 199 ASP A O 1
ATOM 1549 N N . TRP A 1 200 ? 1.787 -11.715 -5.258 1.00 94.88 200 TRP A N 1
ATOM 1550 C CA . TRP A 1 200 ? 0.930 -11.617 -6.438 1.00 94.88 200 TRP A CA 1
ATOM 1551 C C . TRP A 1 200 ? 0.497 -12.992 -6.943 1.00 94.88 200 TRP A C 1
ATOM 1553 O O . TRP A 1 200 ? -0.674 -13.195 -7.260 1.00 94.88 200 TRP A O 1
ATOM 1563 N N . SER A 1 201 ? 1.426 -13.950 -6.945 1.00 92.88 201 SER A N 1
ATOM 1564 C CA . SER A 1 201 ? 1.192 -15.311 -7.432 1.00 92.88 201 SER A CA 1
ATOM 1565 C C . SER A 1 201 ? 0.152 -16.094 -6.624 1.00 92.88 201 SER A C 1
ATOM 1567 O O . SER A 1 201 ? -0.344 -17.111 -7.097 1.00 92.88 201 SER A O 1
ATOM 1569 N N . LEU A 1 202 ? -0.184 -15.625 -5.417 1.00 93.31 202 LEU A N 1
ATOM 1570 C CA . LEU A 1 202 ? -1.203 -16.211 -4.543 1.00 93.31 202 LEU A CA 1
ATOM 1571 C C . LEU A 1 202 ? -2.529 -15.436 -4.576 1.00 93.31 202 LEU A C 1
ATOM 1573 O O . LEU A 1 202 ? -3.433 -15.731 -3.794 1.00 93.31 202 LEU A O 1
ATOM 1577 N N . THR A 1 203 ? -2.641 -14.422 -5.435 1.00 93.81 203 THR A N 1
ATOM 1578 C CA . THR A 1 203 ? -3.880 -13.664 -5.623 1.00 93.81 203 THR A CA 1
ATOM 1579 C C . THR A 1 203 ? -4.778 -14.350 -6.654 1.00 93.81 203 THR A C 1
ATOM 1581 O O . THR A 1 203 ? -4.269 -14.935 -7.611 1.00 93.81 203 THR A O 1
ATOM 1584 N N . PRO A 1 204 ? -6.113 -14.200 -6.558 1.00 91.69 204 PRO A N 1
ATOM 1585 C CA . PRO A 1 204 ? -7.026 -14.684 -7.598 1.00 91.69 204 PRO A CA 1
ATOM 1586 C C . PRO A 1 204 ? -6.848 -13.954 -8.941 1.00 91.69 204 PRO A C 1
ATOM 1588 O O . PRO A 1 204 ? -7.366 -14.391 -9.963 1.00 91.69 204 PRO A O 1
ATOM 1591 N N . PHE A 1 205 ? -6.127 -12.828 -8.963 1.00 90.12 205 PHE A N 1
ATOM 1592 C CA . PHE A 1 205 ? -5.863 -12.074 -10.186 1.00 90.12 205 PHE A CA 1
ATOM 1593 C C . PHE A 1 205 ? -4.774 -12.714 -11.053 1.00 90.12 205 PHE A C 1
ATOM 1595 O O . PHE A 1 205 ? -4.766 -12.483 -12.258 1.00 90.12 205 PHE A O 1
ATOM 1602 N N . ALA A 1 206 ? -3.876 -13.510 -10.462 1.00 88.06 206 ALA A N 1
ATOM 1603 C CA . ALA A 1 206 ? -2.768 -14.143 -11.176 1.00 88.06 206 ALA A CA 1
ATOM 1604 C C . ALA A 1 206 ? -3.196 -15.345 -12.038 1.00 88.06 206 ALA A C 1
ATOM 1606 O O . ALA A 1 206 ? -2.440 -15.766 -12.909 1.00 88.06 206 ALA A O 1
ATOM 1607 N N . GLU A 1 207 ? -4.389 -15.895 -11.803 1.00 76.44 207 GLU A N 1
ATOM 1608 C CA . GLU A 1 207 ? -4.919 -17.057 -12.530 1.00 76.44 207 GLU A CA 1
ATOM 1609 C C . GLU A 1 207 ? -5.668 -16.675 -13.822 1.00 76.44 207 GLU A C 1
ATOM 1611 O O . GLU A 1 207 ? -5.963 -17.544 -14.640 1.00 76.44 207 GLU A O 1
ATOM 1616 N N . GLY A 1 208 ? -5.990 -15.391 -14.017 1.00 64.19 208 GLY A N 1
ATOM 1617 C CA . GLY A 1 208 ? -6.707 -14.901 -15.197 1.00 64.19 208 GLY A CA 1
ATOM 1618 C C . GLY A 1 208 ? -5.774 -14.374 -16.288 1.00 64.19 208 GLY A C 1
ATOM 1619 O O . GLY A 1 208 ? -4.690 -13.878 -15.990 1.00 64.19 208 GLY A O 1
ATOM 1620 N N . ASP A 1 209 ? -6.222 -14.419 -17.549 1.00 52.56 209 ASP A N 1
ATOM 1621 C CA . ASP A 1 209 ? -5.523 -13.772 -18.666 1.00 52.56 209 ASP A CA 1
ATOM 1622 C C . ASP A 1 209 ? -5.384 -12.273 -18.384 1.00 52.56 209 ASP A C 1
ATOM 1624 O O . ASP A 1 209 ? -6.307 -11.478 -18.567 1.00 52.56 209 ASP A O 1
ATOM 1628 N N . ALA A 1 210 ? -4.191 -11.874 -17.965 1.00 49.94 210 ALA A N 1
ATOM 1629 C CA . ALA A 1 210 ? -3.825 -10.485 -17.754 1.00 49.94 210 ALA A CA 1
ATOM 1630 C C . ALA A 1 210 ? -3.585 -9.721 -19.082 1.00 49.94 210 ALA A C 1
ATOM 1632 O O . ALA A 1 210 ? -3.101 -8.592 -19.078 1.00 49.94 210 ALA A O 1
ATOM 1633 N N . ALA A 1 211 ? -3.963 -10.322 -20.215 1.00 40.88 211 ALA A N 1
ATOM 1634 C CA . ALA A 1 211 ? -3.821 -9.780 -21.564 1.00 40.88 211 ALA A CA 1
ATOM 1635 C C . ALA A 1 211 ? -5.162 -9.582 -22.311 1.00 40.88 211 ALA A C 1
ATOM 1637 O O . ALA A 1 211 ? -5.150 -9.174 -23.471 1.00 40.88 211 ALA A O 1
ATOM 1638 N N . GLY A 1 212 ? -6.318 -9.858 -21.693 1.00 37.47 212 GLY A N 1
ATOM 1639 C CA . GLY A 1 212 ? -7.635 -9.753 -22.340 1.00 37.47 212 GLY A CA 1
ATOM 1640 C C . GLY A 1 212 ? -8.522 -8.679 -21.712 1.00 37.47 212 GLY A C 1
ATOM 1641 O O . GLY A 1 212 ? -8.595 -8.603 -20.489 1.00 37.47 212 GLY A O 1
ATOM 1642 N N . ASP A 1 213 ? -9.180 -7.870 -22.555 1.00 36.44 213 ASP A N 1
ATOM 1643 C CA . ASP A 1 213 ? -10.132 -6.793 -22.224 1.00 36.44 213 ASP A CA 1
ATOM 1644 C C . ASP A 1 213 ? -10.701 -6.867 -20.795 1.00 36.44 213 ASP A C 1
ATOM 1646 O O . ASP A 1 213 ? -11.565 -7.680 -20.458 1.00 36.44 213 ASP A O 1
ATOM 1650 N N . PHE A 1 214 ? -10.190 -5.984 -19.935 1.00 44.41 214 PHE A N 1
ATOM 1651 C CA . PHE A 1 214 ? -10.509 -5.919 -18.515 1.00 44.41 214 PHE A CA 1
ATOM 1652 C C . PHE A 1 214 ? -11.851 -5.216 -18.296 1.00 44.41 214 PHE A C 1
ATOM 1654 O O . PHE A 1 214 ? -11.912 -4.100 -17.777 1.00 44.41 214 PHE A O 1
ATOM 1661 N N . ALA A 1 215 ? -12.933 -5.873 -18.711 1.00 35.34 215 ALA A N 1
ATOM 1662 C CA . ALA A 1 215 ? -14.283 -5.420 -18.429 1.00 35.34 215 ALA A CA 1
ATOM 1663 C C . ALA A 1 215 ? -14.523 -5.370 -16.911 1.00 35.34 215 ALA A C 1
ATOM 1665 O O . ALA A 1 215 ? -14.119 -6.258 -16.156 1.00 35.34 215 ALA A O 1
ATOM 1666 N N . VAL A 1 216 ? -15.159 -4.280 -16.488 1.00 39.16 216 VAL A N 1
ATOM 1667 C CA . VAL A 1 216 ? -15.707 -4.089 -15.149 1.00 39.16 216 VAL A CA 1
ATOM 1668 C C . VAL A 1 216 ? -16.776 -5.158 -14.958 1.00 39.16 216 VAL A C 1
ATOM 1670 O O . VAL A 1 216 ? -17.814 -5.097 -15.610 1.00 39.16 216 VAL A O 1
ATOM 1673 N N . ASP A 1 217 ? -16.531 -6.142 -14.099 1.00 39.91 217 ASP A N 1
ATOM 1674 C CA . ASP A 1 217 ? -17.633 -6.958 -13.603 1.00 39.91 217 ASP A CA 1
ATOM 1675 C C . ASP A 1 217 ? -18.293 -6.145 -12.480 1.00 39.91 217 ASP A C 1
ATOM 1677 O O . ASP A 1 217 ? -17.775 -6.047 -11.366 1.00 39.91 217 ASP A O 1
ATOM 1681 N N . GLU A 1 218 ? -19.377 -5.437 -12.813 1.00 39.44 218 GLU A N 1
ATOM 1682 C CA . GLU A 1 218 ? -20.109 -4.523 -11.917 1.00 39.44 218 GLU A CA 1
ATOM 1683 C C . GLU A 1 218 ? -20.839 -5.239 -10.767 1.00 39.44 218 GLU A C 1
ATOM 1685 O O . GLU A 1 218 ? -21.569 -4.610 -10.000 1.00 39.44 218 GLU A O 1
ATOM 1690 N N . THR A 1 219 ? -20.657 -6.546 -10.587 1.00 38.81 219 THR A N 1
ATOM 1691 C CA . THR A 1 219 ? -21.487 -7.320 -9.664 1.00 38.81 219 THR A CA 1
ATOM 1692 C C . THR A 1 219 ? -20.695 -8.293 -8.807 1.00 38.81 219 THR A C 1
ATOM 1694 O O . THR A 1 219 ? -20.715 -9.500 -9.008 1.00 38.81 219 THR A O 1
ATOM 1697 N N . THR A 1 220 ? -20.144 -7.774 -7.712 1.00 44.28 220 THR A N 1
ATOM 1698 C CA . THR A 1 220 ? -20.111 -8.532 -6.454 1.00 44.28 220 THR A CA 1
ATOM 1699 C C . THR A 1 220 ? -20.892 -7.777 -5.392 1.00 44.28 220 THR A C 1
ATOM 1701 O O . THR A 1 220 ? -20.328 -7.148 -4.502 1.00 44.28 220 THR A O 1
ATOM 1704 N N . ASN A 1 221 ? -22.222 -7.892 -5.457 1.00 40.66 221 ASN A N 1
ATOM 1705 C CA . ASN A 1 221 ? -23.053 -7.801 -4.259 1.00 40.66 221 ASN A CA 1
ATOM 1706 C C . ASN A 1 221 ? -22.784 -9.059 -3.423 1.00 40.66 221 ASN A C 1
ATOM 1708 O O . ASN A 1 221 ? -23.598 -9.983 -3.384 1.00 40.66 221 ASN A O 1
ATOM 1712 N N . ALA A 1 222 ? -21.609 -9.124 -2.794 1.00 44.16 222 ALA A N 1
ATOM 1713 C CA . ALA A 1 222 ? -21.376 -10.075 -1.723 1.00 44.16 222 ALA A CA 1
ATOM 1714 C C . ALA A 1 222 ? -22.329 -9.681 -0.594 1.00 44.16 222 ALA A C 1
ATOM 1716 O O . ALA A 1 222 ? -22.111 -8.705 0.121 1.00 44.16 222 ALA A O 1
ATOM 1717 N N . SER A 1 223 ? -23.452 -10.388 -0.502 1.00 41.50 223 SER A N 1
ATOM 1718 C CA . SER A 1 223 ? -24.315 -10.274 0.662 1.00 41.50 223 SER A CA 1
ATOM 1719 C C . SER A 1 223 ? -23.532 -10.818 1.863 1.00 41.50 223 SER A C 1
ATOM 1721 O O . SER A 1 223 ? -22.919 -11.882 1.742 1.00 41.50 223 SER A O 1
ATOM 1723 N N . PRO A 1 224 ? -23.506 -10.112 3.005 1.00 43.91 224 PRO A N 1
ATOM 1724 C CA . PRO A 1 224 ? -22.833 -10.584 4.206 1.00 43.91 224 PRO A CA 1
ATOM 1725 C C . PRO A 1 224 ? -23.624 -11.767 4.784 1.00 43.91 224 PRO A C 1
ATOM 1727 O O . PRO A 1 224 ? -24.520 -11.593 5.603 1.00 43.91 224 PRO A O 1
ATOM 1730 N N . GLY A 1 225 ? -23.340 -12.977 4.309 1.00 43.16 225 GLY A N 1
ATOM 1731 C CA . GLY A 1 225 ? -23.901 -14.224 4.823 1.00 43.16 225 GLY A CA 1
ATOM 1732 C C . GLY A 1 225 ? -22.891 -15.358 4.677 1.00 43.16 225 GLY A C 1
ATOM 1733 O O . GLY A 1 225 ? -22.476 -15.647 3.564 1.00 43.16 225 GLY A O 1
ATOM 1734 N N . ASP A 1 226 ? -22.463 -15.939 5.802 1.00 48.03 226 ASP A N 1
ATOM 1735 C CA . ASP A 1 226 ? -21.672 -17.176 5.997 1.00 48.03 226 ASP A CA 1
ATOM 1736 C C . ASP A 1 226 ? -20.406 -17.436 5.154 1.00 48.03 226 ASP A C 1
ATOM 1738 O O . ASP A 1 226 ? -19.763 -18.477 5.299 1.00 48.03 226 ASP A O 1
ATOM 1742 N N . HIS A 1 227 ? -19.975 -16.498 4.318 1.00 55.00 227 HIS A N 1
ATOM 1743 C CA . HIS A 1 227 ? -18.780 -16.663 3.502 1.00 55.00 227 HIS A CA 1
ATOM 1744 C C . HIS A 1 227 ? -17.505 -16.537 4.349 1.00 55.00 227 HIS A C 1
ATOM 1746 O O . HIS A 1 227 ? -17.116 -15.453 4.790 1.00 55.00 227 HIS A O 1
ATOM 1752 N N . ILE A 1 228 ? -16.827 -17.668 4.548 1.00 74.00 228 ILE A N 1
ATOM 1753 C CA . ILE A 1 228 ? -15.446 -17.722 5.032 1.00 74.00 228 ILE A CA 1
ATOM 1754 C C . ILE A 1 228 ? -14.537 -17.353 3.856 1.00 74.00 228 ILE A C 1
ATOM 1756 O O . ILE A 1 228 ? -14.626 -17.963 2.795 1.00 74.00 228 ILE A O 1
ATOM 1760 N N . GLY A 1 229 ? -13.660 -16.365 4.033 1.00 89.06 229 GLY A N 1
ATOM 1761 C CA . GLY A 1 229 ? -12.684 -16.000 3.007 1.00 89.06 229 GLY A CA 1
ATOM 1762 C C . GLY A 1 229 ? -12.348 -14.515 2.978 1.00 89.06 229 GLY A C 1
ATOM 1763 O O . GLY A 1 229 ? -12.497 -13.790 3.969 1.00 89.06 229 GLY A O 1
ATOM 1764 N N . TRP A 1 230 ? -11.896 -14.069 1.809 1.00 93.12 230 TRP A N 1
ATOM 1765 C CA . TRP A 1 230 ? -11.388 -12.727 1.553 1.00 93.12 230 TRP A CA 1
ATOM 1766 C C . TRP A 1 230 ? -12.024 -12.117 0.310 1.00 93.12 230 TRP A C 1
ATOM 1768 O O . TRP A 1 230 ? -12.229 -12.794 -0.692 1.00 93.12 230 TRP A O 1
ATOM 1778 N N . ILE A 1 231 ? -12.261 -10.811 0.352 1.00 93.62 231 ILE A N 1
ATOM 1779 C CA . ILE A 1 231 ? -12.443 -9.981 -0.834 1.00 93.62 231 ILE A CA 1
ATOM 1780 C C . ILE A 1 231 ? -11.073 -9.424 -1.207 1.00 93.62 231 ILE A C 1
ATOM 1782 O O . ILE A 1 231 ? -10.502 -8.603 -0.484 1.00 93.62 231 ILE A O 1
ATOM 1786 N N . TRP A 1 232 ? -10.532 -9.887 -2.326 1.00 95.69 232 TRP A N 1
ATOM 1787 C CA . TRP A 1 232 ? -9.339 -9.314 -2.927 1.00 95.69 232 TRP A CA 1
ATOM 1788 C C . TRP A 1 232 ? -9.714 -8.099 -3.749 1.00 95.69 232 TRP A C 1
ATOM 1790 O O . TRP A 1 232 ? -10.668 -8.145 -4.514 1.00 95.69 232 TRP A O 1
ATOM 1800 N N . ILE A 1 233 ? -8.952 -7.022 -3.617 1.00 97.06 233 ILE A N 1
ATOM 1801 C CA . ILE A 1 233 ? -9.168 -5.764 -4.330 1.00 97.06 233 ILE A CA 1
ATOM 1802 C C . ILE A 1 233 ? -7.852 -5.369 -4.980 1.00 97.06 233 ILE A C 1
ATOM 1804 O O . ILE A 1 233 ? -6.816 -5.430 -4.319 1.00 97.06 233 ILE A O 1
ATOM 1808 N N . ALA A 1 234 ? -7.881 -4.953 -6.244 1.00 97.38 234 ALA A N 1
ATOM 1809 C CA . ALA A 1 234 ? -6.695 -4.506 -6.958 1.00 97.38 234 ALA A CA 1
ATOM 1810 C C . ALA A 1 234 ? -6.961 -3.311 -7.881 1.00 97.38 234 ALA A C 1
ATOM 1812 O O . ALA A 1 234 ? -8.032 -3.176 -8.476 1.00 97.38 234 ALA A O 1
ATOM 1813 N N . VAL A 1 235 ? -5.947 -2.455 -8.003 1.00 97.38 235 VAL A N 1
ATOM 1814 C CA . VAL A 1 235 ? -5.910 -1.287 -8.887 1.00 97.38 235 VAL A CA 1
ATOM 1815 C C . VAL A 1 235 ? -4.574 -1.273 -9.609 1.00 97.38 235 VAL A C 1
ATOM 1817 O O . VAL A 1 235 ? -3.525 -1.301 -8.964 1.00 97.38 235 VAL A O 1
ATOM 1820 N N . ALA A 1 236 ? -4.613 -1.190 -10.935 1.00 96.31 236 ALA A N 1
ATOM 1821 C CA . ALA A 1 236 ? -3.422 -1.161 -11.768 1.00 96.31 236 ALA A CA 1
ATOM 1822 C C . ALA A 1 236 ? -3.236 0.181 -12.447 1.00 96.31 236 ALA A C 1
ATOM 1824 O O . ALA A 1 236 ? -4.132 0.672 -13.132 1.00 96.31 236 ALA A O 1
ATOM 1825 N N . LEU A 1 237 ? -2.043 0.741 -12.305 1.00 95.12 237 LEU A N 1
ATOM 1826 C CA . LEU A 1 237 ? -1.615 1.913 -13.048 1.00 95.12 237 LEU A CA 1
ATOM 1827 C C . LEU A 1 237 ? -0.790 1.481 -14.256 1.00 95.12 237 LEU A C 1
ATOM 1829 O O . LEU A 1 237 ? 0.082 0.621 -14.098 1.00 95.12 237 LEU A O 1
ATOM 1833 N N . PRO A 1 238 ? -1.020 2.073 -15.440 1.00 93.38 238 PRO A N 1
ATOM 1834 C CA . PRO A 1 238 ? -0.172 1.811 -16.588 1.00 93.38 238 PRO A CA 1
ATOM 1835 C C . PRO A 1 238 ? 1.239 2.337 -16.310 1.00 93.38 238 PRO A C 1
ATOM 1837 O O . PRO A 1 238 ? 1.423 3.479 -15.875 1.00 93.38 238 PRO A O 1
ATOM 1840 N N . VAL A 1 239 ? 2.243 1.507 -16.578 1.00 91.56 239 VAL A N 1
ATOM 1841 C CA . VAL A 1 239 ? 3.635 1.947 -16.631 1.00 91.56 239 VAL A CA 1
ATOM 1842 C C . VAL A 1 239 ? 3.849 2.564 -18.005 1.00 91.56 239 VAL A C 1
ATOM 1844 O O . VAL A 1 239 ? 3.760 1.881 -19.020 1.00 91.56 239 VAL A O 1
ATOM 1847 N N . ALA A 1 240 ? 4.081 3.874 -18.041 1.00 80.00 240 ALA A N 1
ATOM 1848 C CA . ALA A 1 240 ? 4.372 4.584 -19.276 1.00 80.00 240 ALA A CA 1
ATOM 1849 C C . ALA A 1 240 ? 5.874 4.888 -19.369 1.00 80.00 240 ALA A C 1
ATOM 1851 O O . ALA A 1 240 ? 6.478 5.326 -18.381 1.00 80.00 240 ALA A O 1
ATOM 1852 N N . PRO A 1 241 ? 6.482 4.748 -20.557 1.00 63.28 241 PRO A N 1
ATOM 1853 C CA . PRO A 1 241 ? 7.865 5.112 -20.771 1.00 63.28 241 PRO A CA 1
ATOM 1854 C C . PRO A 1 241 ? 7.920 6.619 -20.991 1.00 63.28 241 PRO A C 1
ATOM 1856 O O . PRO A 1 241 ? 7.983 7.036 -22.137 1.00 63.28 241 PRO A O 1
ATOM 1859 N N . THR A 1 242 ? 7.797 7.441 -19.942 1.00 48.06 242 THR A N 1
ATOM 1860 C CA . THR A 1 242 ? 8.356 8.813 -19.830 1.00 48.06 242 THR A CA 1
ATOM 1861 C C . THR A 1 242 ? 7.657 9.664 -18.771 1.00 48.06 242 THR A C 1
ATOM 1863 O O . THR A 1 242 ? 6.508 10.070 -18.895 1.00 48.06 242 THR A O 1
ATOM 1866 N N . ASP A 1 243 ? 8.417 9.948 -17.726 1.00 52.06 243 ASP A N 1
ATOM 1867 C CA . ASP A 1 243 ? 8.712 11.234 -17.084 1.00 52.06 243 ASP A CA 1
ATOM 1868 C C . ASP A 1 243 ? 9.397 10.816 -15.772 1.00 52.06 243 ASP A C 1
ATOM 1870 O O . ASP A 1 243 ? 9.045 9.785 -15.205 1.00 52.06 243 ASP A O 1
ATOM 1874 N N . ASP A 1 244 ? 10.319 11.595 -15.210 1.00 61.97 244 ASP A N 1
ATOM 1875 C CA . ASP A 1 244 ? 10.871 11.360 -13.853 1.00 61.97 244 ASP A CA 1
ATOM 1876 C C . ASP A 1 244 ? 9.798 11.352 -12.724 1.00 61.97 244 ASP A C 1
ATOM 1878 O O . ASP A 1 244 ? 10.106 11.370 -11.524 1.00 61.97 244 ASP A O 1
ATOM 1882 N N . LYS A 1 245 ? 8.514 11.373 -13.091 1.00 74.44 245 LYS A N 1
ATOM 1883 C CA . LYS A 1 245 ? 7.355 11.316 -12.216 1.00 74.44 245 LYS A CA 1
ATOM 1884 C C . LYS A 1 245 ? 7.209 9.910 -11.654 1.00 74.44 245 LYS A C 1
ATOM 1886 O O . LYS A 1 245 ? 7.063 8.929 -12.374 1.00 74.44 245 LYS A O 1
ATOM 1891 N N . ALA A 1 246 ? 7.209 9.842 -10.330 1.00 89.50 246 ALA A N 1
ATOM 1892 C CA . ALA A 1 246 ? 6.883 8.619 -9.625 1.00 89.50 246 ALA A CA 1
ATOM 1893 C C . ALA A 1 246 ? 5.400 8.261 -9.822 1.00 89.50 246 ALA A C 1
ATOM 1895 O O . ALA A 1 246 ? 4.539 9.144 -9.789 1.00 89.50 246 ALA A O 1
ATOM 1896 N N . LEU A 1 247 ? 5.109 6.969 -9.973 1.00 94.94 247 LEU A N 1
ATOM 1897 C CA . LEU A 1 247 ? 3.752 6.430 -9.869 1.00 94.94 247 LEU A CA 1
ATOM 1898 C C . LEU A 1 247 ? 3.441 6.181 -8.397 1.00 94.94 247 LEU A C 1
ATOM 1900 O O . LEU A 1 247 ? 4.255 5.583 -7.705 1.00 94.94 247 LEU A O 1
ATOM 1904 N N . ALA A 1 248 ? 2.282 6.607 -7.907 1.00 97.19 248 ALA A N 1
ATOM 1905 C CA . ALA A 1 248 ? 1.900 6.385 -6.516 1.00 97.19 248 ALA A CA 1
ATOM 1906 C C . ALA A 1 248 ? 0.632 5.547 -6.415 1.00 97.19 248 ALA A C 1
ATOM 1908 O O . ALA A 1 248 ? -0.372 5.846 -7.058 1.00 97.19 248 ALA A O 1
ATOM 1909 N N . LEU A 1 249 ? 0.678 4.533 -5.560 1.00 98.38 249 LEU A N 1
ATOM 1910 C CA . LEU A 1 249 ? -0.456 3.713 -5.165 1.00 98.38 249 LEU A CA 1
ATOM 1911 C C . LEU A 1 249 ? -0.829 4.045 -3.723 1.00 98.38 249 LEU A C 1
ATOM 1913 O O . LEU A 1 249 ? 0.050 4.205 -2.871 1.00 98.38 249 LEU A O 1
ATOM 1917 N N . ARG A 1 250 ? -2.126 4.194 -3.456 1.00 98.56 250 ARG A N 1
ATOM 1918 C CA . ARG A 1 250 ? -2.625 4.782 -2.214 1.00 98.56 250 ARG A CA 1
ATOM 1919 C C . ARG A 1 250 ? -3.792 4.005 -1.639 1.00 98.56 250 ARG A C 1
ATOM 1921 O O . ARG A 1 250 ? -4.674 3.587 -2.380 1.00 98.56 250 ARG A O 1
ATOM 1928 N N . LEU A 1 251 ? -3.814 3.904 -0.313 1.00 98.56 251 LEU A N 1
ATOM 1929 C CA . LEU A 1 251 ? -4.956 3.452 0.471 1.00 98.56 251 LEU A CA 1
ATOM 1930 C C . LEU A 1 251 ? -5.390 4.577 1.411 1.00 98.56 251 LEU A C 1
ATOM 1932 O O . LEU A 1 251 ? -4.626 4.966 2.292 1.00 98.56 251 LEU A O 1
ATOM 1936 N N . ARG A 1 252 ? -6.602 5.101 1.231 1.00 97.94 252 ARG A N 1
ATOM 1937 C CA . ARG A 1 252 ? -7.209 6.088 2.131 1.00 97.94 252 ARG A CA 1
ATOM 1938 C C . ARG A 1 252 ? -8.090 5.396 3.162 1.00 97.94 252 ARG A C 1
ATOM 1940 O O . ARG A 1 252 ? -8.827 4.477 2.819 1.00 97.94 252 ARG A O 1
ATOM 1947 N N . LEU A 1 253 ? -8.025 5.880 4.399 1.00 96.75 253 LEU A N 1
ATOM 1948 C CA . LEU A 1 253 ? -8.790 5.416 5.552 1.00 96.75 253 LEU A CA 1
ATOM 1949 C C . LEU A 1 253 ? -9.574 6.603 6.117 1.00 96.75 253 LEU A C 1
ATOM 1951 O O . LEU A 1 253 ? -8.981 7.536 6.657 1.00 96.75 253 LEU A O 1
ATOM 1955 N N . THR A 1 254 ? -10.898 6.583 5.999 1.00 95.94 254 THR A N 1
ATOM 1956 C CA . THR A 1 254 ? -11.764 7.654 6.508 1.00 95.94 254 THR A CA 1
ATOM 1957 C C . THR A 1 254 ? -12.709 7.094 7.571 1.00 95.94 254 THR A C 1
ATOM 1959 O O . THR A 1 254 ? -13.635 6.356 7.228 1.00 95.94 254 THR A O 1
ATOM 1962 N N . PRO A 1 255 ? -12.506 7.395 8.868 1.00 94.06 255 PRO A N 1
ATOM 1963 C CA . PRO A 1 255 ? -13.402 6.911 9.912 1.00 94.06 255 PRO A CA 1
ATOM 1964 C C . PRO A 1 255 ? -14.795 7.524 9.749 1.00 94.06 255 PRO A C 1
ATOM 1966 O O . PRO A 1 255 ? -14.947 8.746 9.685 1.00 94.06 255 PRO A O 1
ATOM 1969 N N . ARG A 1 256 ? -15.828 6.681 9.747 1.00 91.38 256 ARG A N 1
ATOM 1970 C CA . ARG A 1 256 ? -17.221 7.108 9.870 1.00 91.38 256 ARG A CA 1
ATOM 1971 C C . ARG A 1 256 ? -17.580 7.138 11.344 1.00 91.38 256 ARG A C 1
ATOM 1973 O O . ARG A 1 256 ? -17.950 6.131 11.939 1.00 91.38 256 ARG A O 1
ATOM 1980 N N . LEU A 1 257 ? -17.434 8.315 11.940 1.00 79.19 257 LEU A N 1
ATOM 1981 C CA . LEU A 1 257 ? -17.900 8.545 13.297 1.00 79.19 257 LEU A CA 1
ATOM 1982 C C . LEU A 1 257 ? -19.428 8.595 13.267 1.00 79.19 257 LEU A C 1
ATOM 1984 O O . LEU A 1 257 ? -20.007 9.510 12.678 1.00 79.19 257 LEU A O 1
ATOM 1988 N N . SER A 1 258 ? -20.081 7.615 13.892 1.00 66.06 258 SER A N 1
ATOM 1989 C CA . SER A 1 258 ? -21.503 7.739 14.204 1.00 66.06 258 SER A CA 1
ATOM 1990 C C . SER A 1 258 ? -21.710 9.025 15.010 1.00 66.06 258 SER A C 1
ATOM 1992 O O . SER A 1 258 ? -20.891 9.325 15.889 1.00 66.06 258 SER A O 1
ATOM 1994 N N . PRO A 1 259 ? -22.771 9.807 14.745 1.00 54.28 259 PRO A N 1
ATOM 1995 C CA . PRO A 1 259 ? -23.109 10.909 15.629 1.00 54.28 259 PRO A CA 1
ATOM 1996 C C . PRO A 1 259 ? -23.287 10.351 17.050 1.00 54.28 259 PRO A C 1
ATOM 1998 O O . PRO A 1 259 ? -23.802 9.237 17.195 1.00 54.28 259 PRO A O 1
ATOM 2001 N N . PRO A 1 260 ? -22.851 11.074 18.097 1.00 50.22 260 PRO A N 1
ATOM 2002 C CA . PRO A 1 260 ? -23.066 10.625 19.464 1.00 50.22 260 PRO A CA 1
ATOM 2003 C C . PRO A 1 260 ? -24.559 10.366 19.653 1.00 50.22 260 PRO A C 1
ATOM 2005 O O . PRO A 1 260 ? -25.378 11.226 19.320 1.00 50.22 260 PRO A O 1
ATOM 2008 N N . SER A 1 261 ? -24.907 9.176 20.148 1.00 53.91 261 SER A N 1
ATOM 2009 C CA . SER A 1 261 ? -26.279 8.824 20.504 1.00 53.91 261 SER A CA 1
ATOM 2010 C C . SER A 1 261 ? -26.842 9.962 21.351 1.00 53.91 261 SER A C 1
ATOM 2012 O O . SER A 1 261 ? -26.273 10.279 22.399 1.00 53.91 261 SER A O 1
ATOM 2014 N N . GLN A 1 262 ? -27.901 10.634 20.883 1.00 47.00 262 GLN A N 1
ATOM 2015 C CA . GLN A 1 262 ? -28.553 11.647 21.708 1.00 47.00 262 GLN A CA 1
ATOM 2016 C C . GLN A 1 262 ? -28.954 10.979 23.029 1.00 47.00 262 GLN A C 1
ATOM 2018 O O . GLN A 1 262 ? -29.514 9.880 22.984 1.00 47.00 262 GLN A O 1
ATOM 2023 N N . PRO A 1 263 ? -28.654 11.587 24.192 1.00 57.59 263 PRO A N 1
ATOM 2024 C CA . PRO A 1 263 ? -29.149 11.065 25.452 1.00 57.59 263 PRO A CA 1
ATOM 2025 C C . PRO A 1 263 ? -30.670 10.982 25.352 1.00 57.59 263 PRO A C 1
ATOM 2027 O O . PRO A 1 263 ? -31.326 11.958 24.982 1.00 57.59 263 PRO A O 1
ATOM 2030 N N . GLU A 1 264 ? -31.194 9.789 25.613 1.00 55.03 264 GLU A N 1
ATOM 2031 C CA . GLU A 1 264 ? -32.618 9.489 25.592 1.00 55.03 264 GLU A CA 1
ATOM 2032 C C . GLU A 1 264 ? -33.336 10.543 26.444 1.00 55.03 264 GLU A C 1
ATOM 2034 O O . GLU A 1 264 ? -33.007 10.739 27.619 1.00 55.03 264 GLU A O 1
ATOM 2039 N N . ALA A 1 265 ? -34.231 11.315 25.821 1.00 67.94 265 ALA A N 1
ATOM 2040 C CA . ALA A 1 265 ? -34.946 12.364 26.528 1.00 67.94 265 ALA A CA 1
ATOM 2041 C C . ALA A 1 265 ? -35.713 11.718 27.694 1.00 67.94 265 ALA A C 1
ATOM 2043 O O . ALA A 1 265 ? -36.354 10.683 27.485 1.00 67.94 265 ALA A O 1
ATOM 2044 N N . PRO A 1 266 ? -35.653 12.285 28.913 1.00 72.44 266 PRO A N 1
ATOM 2045 C CA . PRO A 1 266 ? -36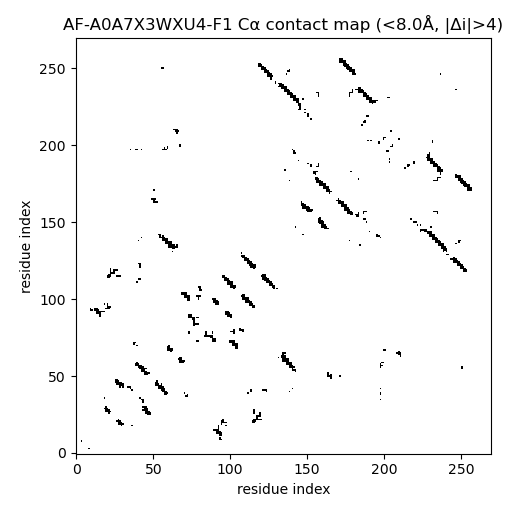.379 11.724 30.040 1.00 72.44 266 PRO A CA 1
ATOM 2046 C C . PRO A 1 266 ? -37.872 11.630 29.687 1.00 72.44 266 PRO A C 1
ATOM 2048 O O . PRO A 1 266 ? -38.394 12.531 29.019 1.00 72.44 266 PRO A O 1
ATOM 2051 N N . PRO A 1 267 ? -38.562 10.553 30.106 1.00 73.94 267 PRO A N 1
ATOM 2052 C CA . PRO A 1 267 ? -39.974 10.381 29.807 1.00 73.94 267 PRO A CA 1
ATOM 2053 C C . PRO A 1 267 ? -40.775 11.585 30.327 1.00 73.94 267 PRO A C 1
ATOM 2055 O O . PRO A 1 267 ? -40.415 12.157 31.364 1.00 73.94 267 PRO A O 1
ATOM 2058 N N . PRO A 1 268 ? -41.842 11.996 29.618 1.00 72.62 268 PRO A N 1
ATOM 2059 C CA . PRO A 1 268 ? -42.655 13.123 30.045 1.00 72.62 268 PRO A CA 1
ATOM 2060 C C . PRO A 1 268 ? -43.238 12.857 31.443 1.00 72.62 268 PRO A C 1
ATOM 2062 O O . PRO A 1 268 ? -43.586 11.714 31.750 1.00 72.62 268 PRO A O 1
ATOM 2065 N N . PRO A 1 269 ? -43.340 13.887 32.302 1.00 76.44 269 PRO A N 1
ATOM 2066 C CA . PRO A 1 269 ? -43.992 13.742 33.596 1.00 76.44 269 PRO A CA 1
ATOM 2067 C C . PRO A 1 269 ? -45.471 13.371 33.405 1.00 76.44 269 PRO A C 1
ATOM 2069 O O . PRO A 1 269 ? -46.139 13.937 32.537 1.00 76.44 269 PRO A O 1
ATOM 2072 N N . ASN A 1 270 ? -45.939 12.413 34.215 1.00 74.31 270 ASN A N 1
ATOM 2073 C CA . ASN A 1 270 ? -47.348 12.006 34.318 1.00 74.31 270 ASN A CA 1
ATOM 2074 C C . ASN A 1 270 ? -48.247 13.139 34.821 1.00 74.31 270 ASN A C 1
ATOM 2076 O O . ASN A 1 270 ? -47.790 13.897 35.710 1.00 74.31 270 ASN A O 1
#

Secondary structure (DSSP, 8-state):
-PPPPHHHHHHHT-BSS---EE-SSSEEE--SS---TTSSEE-S-EEETTEEE---EEEEEE-TT--B--EEE--STTTS-GGGTTSPP--EEETTEEEEEEEETTS-EEEEEEEEETTTEEEEEEE--TT--SSEEEEEEEEEGGGEEEEEE-SSEEEEEEEEE-TT--EEEEEEEEEESS--SEEEEEEESS---S-GGGSTTTTS-TTS-----------SSS--SEEEEEEEEE--S--SPPEEEEEEEEEE-PPPPPPPPPPPP-

pLDDT: mean 83.87, std 15.54, range [35.34, 98.75]